Protein AF-A0AAE2CRW2-F1 (afdb_monomer_lite)

Secondary structure (DSSP, 8-state):
--SHHHHHHHHHS-GGGHHHHHHHHHHHHHHHHHHHHHHHHHHHHHH-HHHHHHHHHHHHHHHHHHHHHHS---TT--HHHHHHHHHHHHH-------S-------PPPPP---------------PPP---------------HHHHHHHHHHHHHHHHHHHHHHHHHHHHHHHHHHHHHHHHHHHHHHHHHHHHHHHHHHHHHHHHHHHHHHHHHHHHHHHHHHHHHHHHHHHHHHHHHTHHHHH-HHHHHHHHHHHHHHHHHHH--SEEEEE-BGGGHHHHHHHHHHHHHHHHHHH-SPPPEEEE-SSPBPPP--TT-TTS----SEEEEEETTSSSEEEEEHHHHHHHHHHHHHHHHHHHHH-

Structure (mmCIF, N/CA/C/O backbone):
data_AF-A0AAE2CRW2-F1
#
_entry.id   AF-A0AAE2CRW2-F1
#
loop_
_atom_site.group_PDB
_atom_site.id
_atom_site.type_symbol
_atom_site.label_atom_id
_atom_site.label_alt_id
_atom_site.label_comp_id
_atom_site.label_asym_id
_atom_site.label_entity_id
_atom_site.label_seq_id
_atom_site.pdbx_PDB_ins_code
_atom_site.Cartn_x
_atom_site.Cartn_y
_atom_site.Cartn_z
_atom_site.occupancy
_atom_site.B_iso_or_equiv
_atom_site.auth_seq_id
_atom_site.auth_comp_id
_atom_site.auth_asym_id
_atom_site.auth_atom_id
_atom_site.pdbx_PDB_model_num
ATOM 1 N N . MET A 1 1 ? -7.728 -12.547 -22.768 1.00 47.78 1 MET A N 1
ATOM 2 C CA . MET A 1 1 ? -7.286 -13.294 -23.964 1.00 47.78 1 MET A CA 1
ATOM 3 C C . MET A 1 1 ? -6.021 -14.046 -23.590 1.00 47.78 1 MET A C 1
ATOM 5 O O . MET A 1 1 ? -5.055 -13.396 -23.217 1.00 47.78 1 MET A O 1
ATOM 9 N N . GLY A 1 2 ? -6.042 -15.381 -23.590 1.00 51.69 2 GLY A N 1
ATOM 10 C CA . GLY A 1 2 ? -4.823 -16.176 -23.392 1.00 51.69 2 GLY A CA 1
ATOM 11 C C . GLY A 1 2 ? -3.806 -15.964 -24.529 1.00 51.69 2 GLY A C 1
ATOM 12 O O . GLY A 1 2 ? -4.106 -15.252 -25.486 1.00 51.69 2 GLY A O 1
ATOM 13 N N . PRO A 1 3 ? -2.621 -16.594 -24.469 1.00 61.44 3 PRO A N 1
ATOM 14 C CA . PRO A 1 3 ? -1.560 -16.430 -25.473 1.00 61.44 3 PRO A CA 1
ATOM 15 C C . PRO A 1 3 ? -1.932 -16.961 -26.870 1.00 61.44 3 PRO A C 1
ATOM 17 O O . PRO A 1 3 ? -1.252 -16.655 -27.843 1.00 61.44 3 PRO A O 1
ATOM 20 N N . VAL A 1 4 ? -3.036 -17.703 -26.983 1.00 65.25 4 VAL A N 1
ATOM 21 C CA . VAL A 1 4 ? -3.430 -18.474 -28.171 1.00 65.25 4 VAL A CA 1
ATOM 22 C C . VAL A 1 4 ? -3.478 -17.653 -29.473 1.00 65.25 4 VAL A C 1
ATOM 24 O O . VAL A 1 4 ? -2.860 -18.094 -30.439 1.00 65.25 4 VAL A O 1
ATOM 27 N N . PRO A 1 5 ? -4.108 -16.459 -29.554 1.00 66.94 5 PRO A N 1
ATOM 28 C CA . PRO A 1 5 ? -4.141 -15.697 -30.808 1.00 66.94 5 PRO A CA 1
ATOM 29 C C . PRO A 1 5 ? -2.749 -15.232 -31.259 1.00 66.94 5 PRO A C 1
ATOM 31 O O . PRO A 1 5 ? -2.459 -15.183 -32.452 1.00 66.94 5 PRO A O 1
ATOM 34 N N . TRP A 1 6 ? -1.867 -14.933 -30.302 1.00 72.44 6 TRP A N 1
ATOM 35 C CA . TRP A 1 6 ? -0.495 -14.500 -30.570 1.00 72.44 6 TRP A CA 1
ATOM 36 C C . TRP A 1 6 ? 0.399 -15.665 -31.006 1.00 72.44 6 TRP A C 1
ATOM 38 O O . TRP A 1 6 ? 1.265 -15.488 -31.865 1.00 72.44 6 TRP A O 1
ATOM 48 N N . THR A 1 7 ? 0.155 -16.860 -30.464 1.00 72.06 7 THR A N 1
ATOM 49 C CA . THR A 1 7 ? 0.821 -18.099 -30.881 1.00 72.06 7 THR A CA 1
ATOM 50 C C . THR A 1 7 ? 0.442 -18.467 -32.314 1.00 72.06 7 THR A C 1
ATOM 52 O O . THR A 1 7 ? 1.326 -18.638 -33.146 1.00 72.06 7 THR A O 1
ATOM 55 N N . VAL A 1 8 ? -0.853 -18.464 -32.643 1.00 72.00 8 VAL A N 1
ATOM 56 C CA . VAL A 1 8 ? -1.343 -18.785 -33.996 1.00 72.00 8 VAL A CA 1
ATOM 57 C C . VAL A 1 8 ? -0.821 -17.788 -35.035 1.00 72.00 8 VAL A C 1
ATOM 59 O O . VAL A 1 8 ? -0.364 -18.187 -36.103 1.00 72.00 8 VAL A O 1
ATOM 62 N N . ASN A 1 9 ? -0.794 -16.492 -34.709 1.00 72.25 9 ASN A N 1
ATOM 63 C CA . ASN A 1 9 ? -0.210 -15.483 -35.596 1.00 72.25 9 ASN A CA 1
ATOM 64 C C . ASN A 1 9 ? 1.293 -15.724 -35.846 1.00 72.25 9 ASN A C 1
ATOM 66 O O . ASN A 1 9 ? 1.808 -15.444 -36.921 1.00 72.25 9 ASN A O 1
ATOM 70 N N . SER A 1 10 ? 2.008 -16.283 -34.870 1.00 71.44 10 SER A N 1
ATOM 71 C CA . SER A 1 10 ? 3.434 -16.600 -35.020 1.00 71.44 10 SER A CA 1
ATOM 72 C C . SER A 1 10 ? 3.683 -17.872 -35.845 1.00 71.44 10 SER A C 1
ATOM 74 O O . SER A 1 10 ? 4.745 -17.982 -36.461 1.00 71.44 10 SER A O 1
ATOM 76 N N . GLU A 1 11 ? 2.712 -18.793 -35.881 1.00 74.06 11 GLU A N 1
ATOM 77 C CA . GLU A 1 11 ? 2.746 -20.048 -36.651 1.00 74.06 11 GLU A CA 1
ATOM 78 C C . GLU A 1 11 ? 2.344 -19.874 -38.123 1.00 74.06 11 GLU A C 1
ATOM 80 O O . GLU A 1 11 ? 2.896 -20.547 -38.989 1.00 74.06 11 GLU A O 1
ATOM 85 N N . ILE A 1 12 ? 1.397 -18.977 -38.421 1.00 72.38 12 ILE A N 1
ATOM 86 C CA . ILE A 1 12 ? 0.888 -18.764 -39.788 1.00 72.38 12 ILE A CA 1
ATOM 87 C C . ILE A 1 12 ? 1.855 -17.918 -40.627 1.00 72.38 12 ILE A C 1
ATOM 89 O O . ILE A 1 12 ? 1.954 -18.111 -41.839 1.00 72.38 12 ILE A O 1
ATOM 93 N N . CYS A 1 13 ? 2.566 -16.969 -40.010 1.00 70.50 13 CYS A N 1
ATOM 94 C CA . CYS A 1 13 ? 3.370 -16.014 -40.766 1.00 70.50 13 CYS A CA 1
ATOM 95 C C . CYS A 1 13 ? 4.796 -16.550 -41.034 1.00 70.50 13 CYS A C 1
ATOM 97 O O . CYS A 1 13 ? 5.493 -16.945 -40.088 1.00 70.50 13 CYS A O 1
ATOM 99 N N . PRO A 1 14 ? 5.274 -16.508 -42.295 1.00 67.94 14 PRO A N 1
ATOM 100 C CA . PRO A 1 14 ? 6.630 -16.920 -42.648 1.00 67.94 14 PRO A CA 1
ATOM 101 C C . PRO A 1 14 ? 7.673 -16.047 -41.942 1.00 67.94 14 PRO A C 1
ATOM 103 O O . PRO A 1 14 ? 7.447 -14.861 -41.679 1.00 67.94 14 PRO A O 1
ATOM 106 N N . GLU A 1 15 ? 8.834 -16.632 -41.644 1.00 66.06 15 GLU A N 1
ATOM 107 C CA . GLU A 1 15 ? 9.857 -16.033 -40.776 1.00 66.06 15 GLU A CA 1
ATOM 108 C C . GLU A 1 15 ? 10.309 -14.636 -41.233 1.00 66.06 15 GLU A C 1
ATOM 110 O O . GLU A 1 15 ? 10.449 -13.736 -40.407 1.00 66.06 15 GLU A O 1
ATOM 115 N N . ALA A 1 16 ? 10.409 -14.414 -42.546 1.00 70.75 16 ALA A N 1
ATOM 116 C CA . ALA A 1 16 ? 10.808 -13.132 -43.130 1.00 70.75 16 ALA A CA 1
ATOM 117 C C . ALA A 1 16 ? 9.816 -11.974 -42.877 1.00 70.75 16 ALA A C 1
ATOM 119 O O . ALA A 1 16 ? 10.219 -10.812 -42.885 1.00 70.75 16 ALA A O 1
ATOM 120 N N . TYR A 1 17 ? 8.531 -12.261 -42.633 1.00 70.94 17 TYR A N 1
ATOM 121 C CA . TYR A 1 17 ? 7.472 -11.245 -42.505 1.00 70.94 17 TYR A CA 1
ATOM 122 C C . TYR A 1 17 ? 6.737 -11.282 -41.159 1.00 70.94 17 TYR A C 1
ATOM 124 O O . TYR A 1 17 ? 5.781 -10.529 -40.952 1.00 70.94 17 TYR A O 1
ATOM 132 N N . ARG A 1 18 ? 7.194 -12.113 -40.213 1.00 75.94 18 ARG A N 1
ATOM 133 C CA . ARG A 1 18 ? 6.545 -12.319 -38.908 1.00 75.94 18 ARG A CA 1
ATOM 134 C C . ARG A 1 18 ? 6.352 -11.016 -38.122 1.00 75.94 18 ARG A C 1
ATOM 136 O O . ARG A 1 18 ? 5.308 -10.827 -37.505 1.00 75.94 18 ARG A O 1
ATOM 143 N N . GLY A 1 19 ? 7.302 -10.080 -38.206 1.00 75.12 19 GLY A N 1
ATOM 144 C CA . GLY A 1 19 ? 7.195 -8.763 -37.564 1.00 75.12 19 GLY A CA 1
ATOM 145 C C . GLY A 1 19 ? 6.081 -7.875 -38.139 1.00 75.12 19 GLY A C 1
ATOM 146 O O . GLY A 1 19 ? 5.334 -7.258 -37.382 1.00 75.12 19 GLY A O 1
ATOM 147 N N . LEU A 1 20 ? 5.922 -7.850 -39.468 1.00 78.50 20 LEU A N 1
ATOM 148 C CA . LEU A 1 20 ? 4.885 -7.061 -40.147 1.00 78.50 20 LEU A CA 1
ATOM 149 C C . LEU A 1 20 ? 3.489 -7.657 -39.911 1.00 78.50 20 LEU A C 1
ATOM 151 O O . LEU A 1 20 ? 2.555 -6.940 -39.560 1.00 78.50 20 LEU A O 1
ATOM 155 N N . CYS A 1 21 ? 3.380 -8.981 -40.023 1.00 75.44 21 CYS A N 1
ATOM 156 C CA . CYS A 1 21 ? 2.171 -9.755 -39.740 1.00 75.44 21 CYS A CA 1
ATOM 157 C C . CYS A 1 21 ? 1.711 -9.574 -38.277 1.00 75.44 21 CYS A C 1
ATOM 159 O O . CYS A 1 21 ? 0.537 -9.332 -37.992 1.00 75.44 21 CYS A O 1
ATOM 161 N N . GLY A 1 22 ? 2.672 -9.594 -37.344 1.00 79.56 22 GLY A N 1
ATOM 162 C CA . GLY A 1 22 ? 2.484 -9.265 -35.931 1.00 79.56 22 GLY A CA 1
ATOM 163 C C . GLY A 1 22 ? 1.893 -7.874 -35.716 1.00 79.56 22 GLY A C 1
ATOM 164 O O . GLY A 1 22 ? 0.880 -7.732 -35.031 1.00 79.56 22 GLY A O 1
ATOM 165 N N . GLY A 1 23 ? 2.497 -6.861 -36.342 1.00 82.88 23 GLY A N 1
ATOM 166 C CA . GLY A 1 23 ? 2.037 -5.475 -36.262 1.00 82.88 23 GLY A CA 1
ATOM 167 C C . GLY A 1 23 ? 0.626 -5.274 -36.821 1.00 82.88 23 GLY A C 1
ATOM 168 O O . GLY A 1 23 ? -0.202 -4.656 -36.158 1.00 82.88 23 GLY A O 1
ATOM 169 N N . MET A 1 24 ? 0.327 -5.843 -37.993 1.00 80.56 24 MET A N 1
ATOM 170 C CA . MET A 1 24 ? -0.994 -5.742 -38.632 1.00 80.56 24 MET A CA 1
ATOM 171 C C . MET A 1 24 ? -2.098 -6.447 -37.834 1.00 80.56 24 MET A C 1
ATOM 173 O O . MET A 1 24 ? -3.210 -5.936 -37.714 1.00 80.56 24 MET A O 1
ATOM 177 N N . SER A 1 25 ? -1.797 -7.609 -37.250 1.00 79.19 25 SER A N 1
ATOM 178 C CA . SER A 1 25 ? -2.742 -8.314 -36.378 1.00 79.19 25 SER A CA 1
ATOM 179 C C . SER A 1 25 ? -3.032 -7.508 -35.105 1.00 79.19 25 SER A C 1
ATOM 181 O O . SER A 1 25 ? -4.186 -7.373 -34.694 1.00 79.19 25 SER A O 1
ATOM 183 N N . ALA A 1 26 ? -2.000 -6.892 -34.515 1.00 80.62 26 ALA A N 1
ATOM 184 C CA . ALA A 1 26 ? -2.156 -6.050 -33.335 1.00 80.62 26 ALA A CA 1
ATOM 185 C C . ALA A 1 26 ? -2.997 -4.798 -33.620 1.00 80.62 26 ALA A C 1
ATOM 187 O O . ALA A 1 26 ? -3.893 -4.483 -32.838 1.00 80.62 26 ALA A O 1
ATOM 188 N N . THR A 1 27 ? -2.760 -4.099 -34.734 1.00 84.38 27 THR A N 1
ATOM 189 C CA . THR A 1 27 ? -3.556 -2.918 -35.098 1.00 84.38 27 THR A CA 1
ATOM 190 C C . THR A 1 27 ? -5.014 -3.284 -35.351 1.00 84.38 27 THR A C 1
ATOM 192 O O . THR A 1 27 ? -5.896 -2.620 -34.811 1.00 84.38 27 THR A 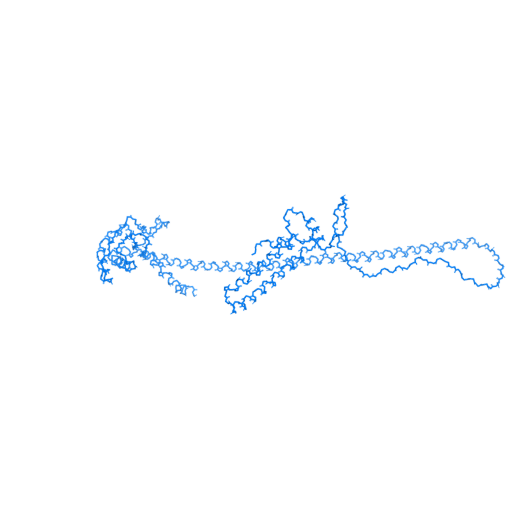O 1
ATOM 195 N N . MET A 1 28 ? -5.287 -4.377 -36.073 1.00 83.75 28 MET A N 1
ATOM 196 C CA . MET A 1 28 ? -6.659 -4.840 -36.314 1.00 83.75 28 MET A CA 1
ATOM 197 C C . MET A 1 28 ? -7.376 -5.247 -35.018 1.00 83.75 28 MET A C 1
ATOM 199 O O . MET A 1 28 ? -8.568 -4.977 -34.860 1.00 83.75 28 MET A O 1
ATOM 203 N N . ASN A 1 29 ? -6.654 -5.838 -34.062 1.00 84.44 29 ASN A N 1
ATOM 204 C CA . ASN A 1 29 ? -7.182 -6.157 -32.736 1.00 84.44 29 ASN A CA 1
ATOM 205 C C . ASN A 1 29 ? -7.583 -4.883 -31.971 1.00 84.44 29 ASN A C 1
ATOM 207 O O . ASN A 1 29 ? -8.715 -4.770 -31.504 1.00 84.44 29 ASN A O 1
ATOM 211 N N . TRP A 1 30 ? -6.700 -3.884 -31.907 1.00 83.19 30 TRP A N 1
ATOM 212 C CA . TRP A 1 30 ? -7.005 -2.611 -31.244 1.00 83.19 30 TRP A CA 1
ATOM 213 C C . TRP A 1 30 ? -8.155 -1.851 -31.914 1.00 83.19 30 TRP A C 1
ATOM 215 O O . TRP A 1 30 ? -9.007 -1.309 -31.211 1.00 83.19 30 TRP A O 1
ATOM 225 N N . ILE A 1 31 ? -8.230 -1.865 -33.248 1.00 87.00 31 ILE A N 1
ATOM 226 C CA . ILE A 1 31 ? -9.343 -1.276 -34.007 1.00 87.00 31 ILE A CA 1
ATOM 227 C C . ILE A 1 31 ? -10.654 -2.003 -33.695 1.00 87.00 31 ILE A C 1
ATOM 229 O O . ILE A 1 31 ? -11.655 -1.360 -33.394 1.00 87.00 31 ILE A O 1
ATOM 233 N N . SER A 1 32 ? -10.653 -3.337 -33.703 1.00 81.31 32 SER A N 1
ATOM 234 C CA . SER A 1 32 ? -11.848 -4.129 -33.388 1.00 81.31 32 SER A CA 1
ATOM 235 C C . SER A 1 32 ? -12.325 -3.873 -31.958 1.00 81.31 32 SER A C 1
ATOM 237 O O . SER A 1 32 ? -13.519 -3.713 -31.722 1.00 81.31 32 SER A O 1
ATOM 239 N N . ASN A 1 33 ? -11.395 -3.758 -31.008 1.00 82.81 33 ASN A N 1
ATOM 240 C CA . ASN A 1 33 ? -11.713 -3.433 -29.621 1.00 82.81 33 ASN A CA 1
ATOM 241 C C . ASN A 1 33 ? -12.312 -2.020 -29.486 1.00 82.81 33 ASN A C 1
ATOM 243 O O . ASN A 1 33 ? -13.281 -1.827 -28.757 1.00 82.81 33 ASN A O 1
ATOM 247 N N . LEU A 1 34 ? -11.792 -1.044 -30.239 1.00 84.12 34 LEU A N 1
ATOM 248 C CA . LEU A 1 34 ? -12.345 0.312 -30.286 1.00 84.12 34 LEU A CA 1
ATOM 249 C C . LEU A 1 34 ? -13.773 0.325 -30.851 1.00 84.12 34 LEU A C 1
ATOM 251 O O . LEU A 1 34 ? -14.650 0.969 -30.278 1.00 84.12 34 LEU A O 1
ATOM 255 N N . ILE A 1 35 ? -14.016 -0.416 -31.936 1.00 83.06 35 ILE A N 1
ATOM 256 C CA . ILE A 1 35 ? -15.343 -0.542 -32.554 1.00 83.06 35 ILE A CA 1
ATOM 257 C C . ILE A 1 35 ? -16.330 -1.163 -31.567 1.00 83.06 35 ILE A C 1
ATOM 259 O O . ILE A 1 35 ? -17.428 -0.637 -31.395 1.00 83.06 35 ILE A O 1
ATOM 263 N N . VAL A 1 36 ? -15.950 -2.244 -30.882 1.00 81.94 36 VAL A N 1
ATOM 264 C CA . VAL A 1 36 ? -16.812 -2.887 -29.880 1.00 81.94 36 VAL A CA 1
ATOM 265 C C . VAL A 1 36 ? -17.095 -1.941 -28.714 1.00 81.94 36 VAL A C 1
ATOM 267 O O . VAL A 1 36 ? -18.248 -1.825 -28.307 1.00 81.94 36 VAL A O 1
ATOM 270 N N . ALA A 1 37 ? -16.090 -1.217 -28.214 1.00 81.94 37 ALA A N 1
ATOM 271 C CA . ALA A 1 37 ? -16.266 -0.266 -27.119 1.00 81.94 37 ALA A CA 1
ATOM 272 C C . ALA A 1 37 ? -17.223 0.885 -27.479 1.00 81.94 37 ALA A C 1
ATOM 274 O O . ALA A 1 37 ? -18.062 1.255 -26.659 1.00 81.94 37 ALA A O 1
ATOM 275 N N . GLN A 1 38 ? -17.139 1.421 -28.702 1.00 79.50 38 GLN A N 1
ATOM 276 C CA . GLN A 1 38 ? -18.060 2.464 -29.168 1.00 79.50 38 GLN A CA 1
ATOM 277 C C . GLN A 1 38 ? -19.465 1.919 -29.445 1.00 79.50 38 GLN A C 1
ATOM 279 O O . GLN A 1 38 ? -20.454 2.539 -29.065 1.00 79.50 38 GLN A O 1
ATOM 284 N N . SER A 1 39 ? -19.562 0.738 -30.058 1.00 79.44 39 SER A N 1
ATOM 285 C CA . SER A 1 39 ? -20.849 0.133 -30.420 1.00 79.44 39 SER A CA 1
ATOM 286 C C . SER A 1 39 ? -21.622 -0.362 -29.195 1.00 79.44 39 SER A C 1
ATOM 288 O O . SER A 1 39 ? -22.848 -0.332 -29.189 1.00 79.44 39 SER A O 1
ATOM 290 N N . PHE A 1 40 ? -20.925 -0.804 -28.142 1.00 76.06 40 PHE A N 1
ATOM 291 C CA . PHE A 1 40 ? -21.547 -1.354 -26.938 1.00 76.06 40 PHE A CA 1
ATOM 292 C C . PHE A 1 40 ? -22.457 -0.344 -26.234 1.00 76.06 40 PHE A C 1
ATOM 294 O O . PHE A 1 40 ? -23.583 -0.693 -25.892 1.00 76.06 40 PHE A O 1
ATOM 301 N N . LEU A 1 41 ? -22.005 0.904 -26.060 1.00 72.75 41 LEU A N 1
ATOM 302 C CA . LEU A 1 41 ? -22.800 1.945 -25.400 1.00 72.75 41 LEU A CA 1
ATOM 303 C C . LEU A 1 41 ? -24.057 2.287 -26.214 1.00 72.75 41 LEU A C 1
ATOM 305 O O . LEU A 1 41 ? -25.149 2.321 -25.656 1.00 72.75 41 LEU A O 1
ATOM 309 N N . SER A 1 42 ? -23.931 2.426 -27.539 1.00 73.44 42 SER A N 1
ATOM 310 C CA . SER A 1 42 ? -25.071 2.717 -28.419 1.00 73.44 42 SER A CA 1
ATOM 311 C C . SER A 1 42 ? -26.095 1.578 -28.491 1.00 73.44 42 SER A C 1
ATOM 313 O O . SER A 1 42 ? -27.290 1.835 -28.588 1.00 73.44 42 SER A O 1
ATOM 315 N N . VAL A 1 43 ? -25.660 0.314 -28.437 1.00 67.31 43 VAL A N 1
ATOM 316 C CA . VAL A 1 43 ? -26.576 -0.843 -28.481 1.00 67.31 43 VAL A CA 1
ATOM 317 C C . VAL A 1 43 ? -27.223 -1.099 -27.114 1.00 67.31 43 VAL A C 1
ATOM 319 O O . VAL A 1 43 ? -28.409 -1.433 -27.053 1.00 67.31 43 VAL A O 1
ATOM 322 N N . ALA A 1 44 ? -26.488 -0.884 -26.018 1.00 67.94 44 ALA A N 1
ATOM 323 C CA . ALA A 1 44 ? -27.001 -1.055 -24.659 1.00 67.94 44 ALA A CA 1
ATOM 324 C C . ALA A 1 44 ? -28.132 -0.067 -24.321 1.00 67.94 44 ALA A C 1
ATOM 326 O O . ALA A 1 44 ? -29.073 -0.445 -23.622 1.00 67.94 44 ALA A O 1
ATOM 327 N N . GLU A 1 45 ? -28.075 1.162 -24.846 1.00 70.00 45 GLU A N 1
ATOM 328 C CA . GLU A 1 45 ? -29.118 2.179 -24.646 1.00 70.00 45 GLU A CA 1
ATOM 329 C C . GLU A 1 45 ? -30.430 1.861 -25.381 1.00 70.00 45 GLU A C 1
ATOM 331 O O . GLU A 1 45 ? -31.503 2.209 -24.893 1.00 70.00 45 GLU A O 1
ATOM 336 N N . VAL A 1 46 ? -30.373 1.166 -26.523 1.00 73.88 46 VAL A N 1
ATOM 337 C CA . VAL A 1 46 ? -31.557 0.907 -27.364 1.00 73.88 46 VAL A CA 1
ATOM 338 C C . VAL A 1 46 ? -32.266 -0.401 -26.999 1.00 73.88 46 VAL A C 1
ATOM 340 O O . VAL A 1 46 ? -33.490 -0.476 -27.083 1.00 73.88 46 VAL A O 1
ATOM 343 N N . VAL A 1 47 ? -31.528 -1.446 -26.603 1.00 69.56 47 VAL A N 1
ATOM 344 C CA . VAL A 1 47 ? -32.067 -2.825 -26.538 1.00 69.56 47 VAL A CA 1
ATOM 345 C C . VAL A 1 47 ? -31.984 -3.448 -25.134 1.00 69.56 47 VAL A C 1
ATOM 347 O O . VAL A 1 47 ? -32.399 -4.588 -24.945 1.00 69.56 47 VAL A O 1
ATOM 350 N N . SER A 1 48 ? -31.519 -2.706 -24.118 1.00 69.62 48 SER A N 1
ATOM 351 C CA . SER A 1 48 ? -31.223 -3.217 -22.767 1.00 69.62 48 SER A CA 1
ATOM 352 C C . SER A 1 48 ? -30.008 -4.161 -22.720 1.00 69.62 48 SER A C 1
ATOM 354 O O . SER A 1 48 ? -29.550 -4.727 -23.719 1.00 69.62 48 SER A O 1
ATOM 356 N N . THR A 1 49 ? -29.433 -4.328 -21.528 1.00 69.19 49 THR A N 1
ATOM 357 C CA . THR A 1 49 ? -28.143 -5.002 -21.324 1.00 69.19 49 THR A CA 1
ATOM 358 C C . THR A 1 49 ? -28.188 -6.490 -21.698 1.00 69.19 49 THR A C 1
ATOM 360 O O . THR A 1 49 ? -27.217 -7.023 -22.229 1.00 69.19 49 THR A O 1
ATOM 363 N N . GLY A 1 50 ? -29.320 -7.167 -21.471 1.00 76.06 50 GLY A N 1
ATOM 364 C CA . GLY A 1 50 ? -29.477 -8.610 -21.716 1.00 76.06 50 GLY A CA 1
ATOM 365 C C . GLY A 1 50 ? -29.365 -9.011 -23.197 1.00 76.06 50 GLY A C 1
ATOM 366 O O . GLY A 1 50 ? -28.482 -9.799 -23.541 1.00 76.06 50 GLY A O 1
ATOM 367 N N . PRO A 1 51 ? -30.202 -8.465 -24.099 1.00 80.00 51 PRO A N 1
ATOM 368 C CA . PRO A 1 51 ? -30.140 -8.772 -25.532 1.00 80.00 51 PRO A CA 1
ATOM 369 C C . PRO A 1 51 ? -28.823 -8.358 -26.199 1.00 80.00 51 PRO A C 1
ATOM 371 O O . PRO A 1 51 ? -28.351 -9.037 -27.109 1.00 80.00 51 PRO A O 1
ATOM 374 N N . THR A 1 52 ? -28.187 -7.292 -25.709 1.00 77.56 52 THR A N 1
ATOM 375 C CA . THR A 1 52 ? -26.876 -6.833 -26.195 1.00 77.56 52 THR A CA 1
ATOM 376 C C . THR A 1 52 ? -25.808 -7.925 -26.050 1.00 77.56 52 THR A C 1
ATOM 378 O O . THR A 1 52 ? -25.023 -8.158 -26.971 1.00 77.56 52 THR A O 1
ATOM 381 N N . PHE A 1 53 ? -25.819 -8.675 -24.942 1.00 79.81 53 PHE A N 1
ATOM 382 C CA . PHE A 1 53 ? -24.912 -9.811 -24.756 1.00 79.81 53 PHE A CA 1
ATOM 383 C C . PHE A 1 53 ? -25.222 -10.996 -25.679 1.00 79.81 53 PHE A C 1
ATOM 385 O O . PHE A 1 53 ? -24.290 -11.673 -26.109 1.00 79.81 53 PHE A O 1
ATOM 392 N N . LEU A 1 54 ? -26.490 -11.235 -26.032 1.00 82.88 54 LEU A N 1
ATOM 393 C CA . LEU A 1 54 ? -26.859 -12.297 -26.978 1.00 82.88 54 LEU A CA 1
ATOM 394 C C . LEU A 1 54 ? -26.402 -11.982 -28.406 1.00 82.88 54 LEU A C 1
ATOM 396 O O . LEU A 1 54 ? -25.934 -12.877 -29.107 1.00 82.88 54 LEU A O 1
ATOM 400 N N . ILE A 1 55 ? -26.472 -10.715 -28.820 1.00 82.38 55 ILE A N 1
ATOM 401 C CA . ILE A 1 55 ? -25.961 -10.268 -30.124 1.00 82.38 55 ILE A CA 1
ATOM 402 C C . ILE A 1 55 ? -24.439 -10.450 -30.183 1.00 82.38 55 ILE A C 1
ATOM 404 O O . ILE A 1 55 ? -23.920 -11.024 -31.139 1.00 82.38 55 ILE A O 1
ATOM 408 N N . LEU A 1 56 ? -23.719 -10.037 -29.135 1.00 79.50 56 LEU A N 1
ATOM 409 C CA . LEU A 1 56 ? -22.271 -10.248 -29.051 1.00 79.50 56 LEU A CA 1
ATOM 410 C C . LEU A 1 56 ? -21.906 -11.740 -29.028 1.00 79.50 56 LEU A C 1
ATOM 412 O O . LEU A 1 56 ? -20.955 -12.146 -29.694 1.00 79.50 56 LEU A O 1
ATOM 416 N N . ALA A 1 57 ? -22.683 -12.572 -28.331 1.00 83.00 57 ALA A N 1
ATOM 417 C CA . ALA A 1 57 ? -22.494 -14.020 -28.332 1.00 83.00 57 ALA A CA 1
ATOM 418 C C . ALA A 1 57 ? -22.695 -14.628 -29.731 1.00 83.00 57 ALA A C 1
ATOM 420 O O . ALA A 1 57 ? -21.885 -15.450 -30.157 1.00 83.00 57 ALA A O 1
ATOM 421 N N . ALA A 1 58 ? -23.712 -14.191 -30.481 1.00 86.88 58 ALA A N 1
ATOM 422 C CA . ALA A 1 58 ? -23.947 -14.648 -31.851 1.00 86.88 58 ALA A CA 1
ATOM 423 C C . ALA A 1 58 ? -22.780 -14.290 -32.790 1.00 86.88 58 ALA A C 1
ATOM 425 O O . ALA A 1 58 ? -22.342 -15.127 -33.581 1.00 86.88 58 ALA A O 1
ATOM 426 N N . VAL A 1 59 ? -22.219 -13.084 -32.655 1.00 85.25 59 VAL A N 1
ATOM 427 C CA . VAL A 1 59 ? -21.035 -12.654 -33.419 1.00 85.25 59 VAL A CA 1
ATOM 428 C C . VAL A 1 59 ? -19.811 -13.513 -33.083 1.00 85.25 59 VAL A C 1
ATOM 430 O O . VAL A 1 59 ? -19.080 -13.918 -33.986 1.00 85.25 59 VAL A O 1
ATOM 433 N N . VAL A 1 60 ? -19.602 -13.855 -31.808 1.00 85.44 60 VAL A N 1
ATOM 434 C CA . VAL A 1 60 ? -18.502 -14.741 -31.386 1.00 85.44 60 VAL A CA 1
ATOM 435 C C . VAL A 1 60 ? -18.664 -16.153 -31.954 1.00 85.44 60 VAL A C 1
ATOM 437 O O . VAL A 1 60 ? -17.687 -16.733 -32.422 1.00 85.44 60 VAL A O 1
ATOM 440 N N . VAL A 1 61 ? -19.882 -16.700 -31.968 1.00 87.44 61 VAL A N 1
ATOM 441 C CA . VAL A 1 61 ? -20.159 -18.023 -32.554 1.00 87.44 61 VAL A CA 1
ATOM 442 C C . VAL A 1 61 ? -19.904 -18.024 -34.063 1.00 87.44 61 VAL A C 1
ATOM 444 O O . VAL A 1 61 ? -19.269 -18.947 -34.573 1.00 87.44 61 VAL A O 1
ATOM 447 N N . ALA A 1 62 ? -20.320 -16.975 -34.776 1.00 86.31 62 ALA A N 1
ATOM 448 C CA . ALA A 1 62 ? -20.035 -16.828 -36.203 1.00 86.31 62 ALA A CA 1
ATOM 449 C C . ALA A 1 62 ? -18.524 -16.717 -36.480 1.00 86.31 62 ALA A C 1
ATOM 451 O O . ALA A 1 62 ? -18.010 -17.375 -37.385 1.00 86.31 62 ALA A O 1
ATOM 452 N N . ALA A 1 63 ? -17.793 -15.947 -35.666 1.00 80.25 63 ALA A N 1
ATOM 453 C CA . ALA A 1 63 ? -16.338 -15.835 -35.763 1.00 80.25 63 ALA A CA 1
ATOM 454 C C . ALA A 1 63 ? -15.633 -17.172 -35.474 1.00 80.25 63 ALA A C 1
ATOM 456 O O . ALA A 1 63 ? -14.670 -17.525 -36.153 1.00 80.25 63 ALA A O 1
ATOM 457 N N . PHE A 1 64 ? -16.126 -17.948 -34.507 1.00 81.88 64 PHE A N 1
ATOM 458 C CA . PHE A 1 64 ? -15.606 -19.280 -34.212 1.00 81.88 64 PHE A CA 1
ATOM 459 C C . PHE A 1 64 ? -15.841 -20.258 -35.371 1.00 81.88 64 PHE A C 1
ATOM 461 O O . PHE A 1 64 ? -14.914 -20.959 -35.771 1.00 81.88 64 PHE A O 1
ATOM 468 N N . ALA A 1 65 ? -17.042 -20.268 -35.959 1.00 84.19 65 ALA A N 1
ATOM 469 C CA . ALA A 1 65 ? -17.344 -21.086 -37.134 1.00 84.19 65 ALA A CA 1
ATOM 470 C C . ALA A 1 65 ? -16.454 -20.711 -38.331 1.00 84.19 65 ALA A C 1
ATOM 472 O O . ALA A 1 65 ? -15.918 -21.588 -39.006 1.00 84.19 65 ALA A O 1
ATOM 473 N N . PHE A 1 66 ? -16.232 -19.413 -38.551 1.00 82.25 66 PHE A N 1
ATOM 474 C CA . PHE A 1 66 ? -15.313 -18.920 -39.574 1.00 82.25 66 PHE A CA 1
ATOM 475 C C . PHE A 1 66 ? -13.879 -19.420 -39.344 1.00 82.25 66 PHE A C 1
ATOM 477 O O . PHE A 1 66 ? -13.258 -19.957 -40.261 1.00 82.25 66 PHE A O 1
ATOM 484 N N . LEU A 1 67 ? -13.363 -19.309 -38.114 1.00 78.12 67 LEU A N 1
ATOM 485 C CA . LEU A 1 67 ? -12.029 -19.809 -37.770 1.00 78.12 67 LEU A CA 1
ATOM 486 C C . LEU A 1 67 ? -11.918 -21.325 -37.965 1.00 78.12 67 LEU A C 1
ATOM 488 O O . LEU A 1 67 ? -10.934 -21.779 -38.538 1.00 78.12 67 LEU A O 1
ATOM 492 N N . ALA A 1 68 ? -12.926 -22.095 -37.554 1.00 74.69 68 ALA A N 1
ATOM 493 C CA . ALA A 1 68 ? -12.926 -23.550 -37.688 1.00 74.69 68 ALA A CA 1
ATOM 494 C C . ALA A 1 68 ? -12.954 -24.032 -39.152 1.00 74.69 68 ALA A C 1
ATOM 496 O O . ALA A 1 68 ? -12.416 -25.094 -39.452 1.00 74.69 68 ALA A O 1
ATOM 497 N N . ILE A 1 69 ? -13.570 -23.270 -40.064 1.00 77.62 69 ILE A N 1
ATOM 498 C CA . ILE A 1 69 ? -13.668 -23.634 -41.487 1.00 77.62 69 ILE A CA 1
ATOM 499 C C . ILE A 1 69 ? -12.425 -23.188 -42.268 1.00 77.62 69 ILE A C 1
ATOM 501 O O . ILE A 1 69 ? -11.915 -23.942 -43.098 1.00 77.62 69 ILE A O 1
ATOM 505 N N . LEU A 1 70 ? -11.939 -21.961 -42.041 1.00 71.88 70 LEU A N 1
ATOM 506 C CA . LEU A 1 70 ? -10.857 -21.394 -42.853 1.00 71.88 70 LEU A CA 1
ATOM 507 C C . LEU A 1 70 ? -9.454 -21.706 -42.330 1.00 71.88 70 LEU A C 1
ATOM 509 O O . LEU A 1 70 ? -8.526 -21.797 -43.140 1.00 71.88 70 LEU A O 1
ATOM 513 N N . VAL A 1 71 ? -9.278 -21.884 -41.017 1.00 71.31 71 VAL A N 1
ATOM 514 C CA . VAL A 1 71 ? -7.967 -22.177 -40.424 1.00 71.31 71 VAL A CA 1
ATOM 515 C C . VAL A 1 71 ? -7.807 -23.697 -40.300 1.00 71.31 71 VAL A C 1
ATOM 517 O O . VAL A 1 71 ? -8.481 -24.313 -39.477 1.00 71.31 71 VAL A O 1
ATOM 520 N N . PRO A 1 72 ? -6.939 -24.335 -41.109 1.00 63.91 72 PRO A N 1
ATOM 521 C CA . PRO A 1 72 ? -6.674 -25.762 -40.975 1.00 63.91 72 PRO A CA 1
ATOM 522 C C . PRO A 1 72 ? -5.915 -26.028 -39.670 1.00 63.91 72 PRO A C 1
ATOM 524 O O . PRO A 1 72 ? -5.114 -25.201 -39.235 1.00 63.91 72 PRO A O 1
ATOM 527 N N . GLU A 1 73 ? -6.142 -27.183 -39.045 1.00 68.56 73 GLU A N 1
ATOM 528 C CA . GLU A 1 73 ? -5.461 -27.536 -37.798 1.00 68.56 73 GLU A CA 1
ATOM 529 C C . GLU A 1 73 ? -3.946 -27.694 -38.035 1.00 68.56 73 GLU A C 1
ATOM 531 O O . GLU A 1 73 ? -3.503 -28.572 -38.773 1.00 68.56 73 GLU A O 1
ATOM 536 N N . THR A 1 74 ? -3.145 -26.816 -37.421 1.00 62.56 74 THR A N 1
ATOM 537 C CA . THR A 1 74 ? -1.676 -26.764 -37.568 1.00 62.56 74 THR A CA 1
ATOM 538 C C . THR A 1 74 ? -0.929 -27.655 -36.570 1.00 62.56 74 THR A C 1
ATOM 540 O O . THR A 1 74 ? 0.301 -27.709 -36.583 1.00 62.56 74 THR A O 1
ATOM 543 N N . LYS A 1 75 ? -1.639 -28.381 -35.695 1.00 53.66 75 LYS A N 1
ATOM 544 C CA . LYS A 1 75 ? -1.019 -29.161 -34.614 1.00 53.66 75 LYS A CA 1
ATOM 545 C C . LYS A 1 75 ? -0.204 -30.339 -35.157 1.00 53.66 75 LYS A C 1
ATOM 547 O O . LYS A 1 75 ? -0.733 -31.211 -35.838 1.00 53.66 75 LYS A O 1
ATOM 552 N N . GLY A 1 76 ? 1.077 -30.390 -34.786 1.00 57.72 76 GLY A N 1
ATOM 553 C CA . GLY A 1 76 ? 1.979 -31.505 -35.106 1.00 57.72 76 GLY A CA 1
ATOM 554 C C . GLY A 1 76 ? 2.648 -31.437 -36.485 1.00 57.72 76 GLY A C 1
ATOM 555 O O . GLY A 1 76 ? 3.290 -32.404 -36.889 1.00 57.72 76 GLY A O 1
ATOM 556 N N . LEU A 1 77 ? 2.525 -30.318 -37.208 1.00 62.25 77 LEU A N 1
ATOM 557 C CA . LEU A 1 77 ? 3.186 -30.085 -38.497 1.00 62.25 77 LEU A CA 1
ATOM 558 C C . LEU A 1 77 ? 4.464 -29.247 -38.314 1.00 62.25 77 LEU A C 1
ATOM 560 O O . LEU A 1 77 ? 4.494 -28.313 -37.517 1.00 62.25 77 LEU A O 1
ATOM 564 N N . THR A 1 78 ? 5.529 -29.565 -39.056 1.00 66.31 78 THR A N 1
ATOM 565 C CA . THR A 1 78 ? 6.752 -28.745 -39.099 1.00 66.31 78 THR A CA 1
ATOM 566 C C . THR A 1 78 ? 6.504 -27.441 -39.864 1.00 66.31 78 THR A C 1
ATOM 568 O O . THR A 1 78 ? 5.688 -27.408 -40.789 1.00 66.31 78 THR A O 1
ATOM 571 N N . PHE A 1 79 ? 7.220 -26.367 -39.507 1.00 61.59 79 PHE A N 1
ATOM 572 C CA . PHE A 1 79 ? 7.038 -25.026 -40.091 1.00 61.59 79 PHE A CA 1
ATOM 573 C C . PHE A 1 79 ? 7.091 -25.012 -41.632 1.00 61.59 79 PHE A C 1
ATOM 575 O O . PHE A 1 79 ? 6.277 -24.343 -42.264 1.00 61.59 79 PHE A O 1
ATOM 582 N N . GLU A 1 80 ? 7.960 -25.821 -42.246 1.00 62.81 80 GLU A N 1
ATOM 583 C CA . GLU A 1 80 ? 8.070 -25.951 -43.710 1.00 62.81 80 GLU A CA 1
ATOM 584 C C . GLU A 1 80 ? 6.800 -26.529 -44.357 1.00 62.81 80 GLU A C 1
ATOM 586 O O . GLU A 1 80 ? 6.371 -26.095 -45.427 1.00 62.81 80 GLU A O 1
ATOM 591 N N . LYS A 1 81 ? 6.157 -27.497 -43.692 1.00 63.91 81 LYS A N 1
ATOM 592 C CA . LYS A 1 81 ? 4.944 -28.154 -44.194 1.00 63.91 81 LYS A CA 1
ATOM 593 C C . LYS A 1 81 ? 3.720 -27.249 -44.060 1.00 63.91 81 LYS A C 1
ATOM 595 O O . LYS A 1 81 ? 2.847 -27.277 -44.924 1.00 63.91 81 LYS A O 1
ATOM 600 N N . VAL A 1 82 ? 3.681 -26.413 -43.019 1.00 67.12 82 VAL A N 1
ATOM 601 C CA . VAL A 1 82 ? 2.669 -25.356 -42.858 1.00 67.12 82 VAL A CA 1
ATOM 602 C C . VAL A 1 82 ? 2.818 -24.310 -43.965 1.00 67.12 82 VAL A C 1
ATOM 604 O O . VAL A 1 82 ? 1.831 -23.974 -44.618 1.00 67.12 82 VAL A O 1
ATOM 607 N N . GLU A 1 83 ? 4.044 -23.861 -44.254 1.00 65.44 83 GLU A N 1
ATOM 608 C CA . GLU A 1 83 ? 4.309 -22.918 -45.348 1.00 65.44 83 GLU A CA 1
ATOM 609 C C . GLU A 1 83 ? 3.895 -23.489 -46.717 1.00 65.44 83 GLU A C 1
ATOM 611 O O . GLU A 1 83 ? 3.298 -22.776 -47.526 1.00 65.44 83 GLU A O 1
ATOM 616 N N . TYR A 1 84 ? 4.133 -24.784 -46.957 1.00 66.69 84 TYR A N 1
ATOM 617 C CA . TYR A 1 84 ? 3.693 -25.474 -48.173 1.00 66.69 84 TYR A CA 1
ATOM 618 C C . TYR A 1 84 ? 2.162 -25.501 -48.318 1.00 66.69 84 TYR A C 1
ATOM 620 O O . TYR A 1 84 ? 1.653 -25.168 -49.385 1.00 66.69 84 TYR A O 1
ATOM 628 N N . ILE A 1 85 ? 1.415 -25.818 -47.250 1.00 71.44 85 ILE A N 1
ATOM 629 C CA . ILE A 1 85 ? -0.064 -25.837 -47.261 1.00 71.44 85 ILE A CA 1
ATOM 630 C C . ILE A 1 85 ? -0.634 -24.448 -47.585 1.00 71.44 85 ILE A C 1
ATOM 632 O O . ILE A 1 85 ? -1.588 -24.324 -48.357 1.00 71.44 85 ILE A O 1
ATOM 636 N N . TRP A 1 86 ? -0.049 -23.390 -47.016 1.00 69.12 86 TRP A N 1
ATOM 637 C CA . TRP A 1 86 ? -0.477 -22.019 -47.294 1.00 69.12 86 TRP A CA 1
ATOM 638 C C . TRP A 1 86 ? -0.103 -21.569 -48.710 1.00 69.12 86 TRP A C 1
ATOM 640 O O . TRP A 1 86 ? -0.922 -20.929 -49.369 1.00 69.12 86 TRP A O 1
ATOM 650 N N . LYS A 1 87 ? 1.074 -21.958 -49.220 1.00 66.50 87 LYS A N 1
ATOM 651 C CA . LYS A 1 87 ? 1.475 -21.718 -50.618 1.00 66.50 87 LYS A CA 1
ATOM 652 C C . LYS A 1 87 ? 0.567 -22.446 -51.613 1.00 66.50 87 LYS A C 1
ATOM 654 O O . LYS A 1 87 ? 0.143 -21.835 -52.590 1.00 66.50 87 LYS A O 1
ATOM 659 N N . GLU A 1 88 ? 0.208 -23.700 -51.340 1.00 70.44 88 GLU A N 1
ATOM 660 C CA . GLU A 1 88 ? -0.692 -24.498 -52.183 1.00 70.44 88 GLU A CA 1
ATOM 661 C C . GLU A 1 88 ? -2.106 -23.893 -52.242 1.00 70.44 88 GLU A C 1
ATOM 663 O O . GLU A 1 88 ? -2.710 -23.840 -53.315 1.00 70.44 88 GLU A O 1
ATOM 668 N N . ARG A 1 89 ? -2.619 -23.367 -51.119 1.00 68.06 89 ARG A N 1
ATOM 669 C CA . ARG A 1 89 ? -3.916 -22.663 -51.069 1.00 68.06 89 ARG A CA 1
ATOM 670 C C . ARG A 1 89 ? -3.889 -21.274 -51.714 1.00 68.06 89 ARG A C 1
ATOM 672 O O . ARG A 1 89 ? -4.903 -20.868 -52.272 1.00 68.06 89 ARG A O 1
ATOM 679 N N . ALA A 1 90 ? -2.772 -20.550 -51.629 1.00 63.88 90 ALA A N 1
ATOM 680 C CA . ALA A 1 90 ? -2.656 -19.187 -52.152 1.00 63.88 90 ALA A CA 1
ATOM 681 C C . ALA A 1 90 ? -2.361 -19.128 -53.663 1.00 63.88 90 ALA A C 1
ATOM 683 O O . ALA A 1 90 ? -2.849 -18.218 -54.329 1.00 63.88 90 ALA A O 1
ATOM 684 N N . TRP A 1 91 ? -1.599 -20.084 -54.210 1.00 60.72 91 TRP A N 1
ATOM 685 C CA . TRP A 1 91 ? -1.180 -20.077 -55.623 1.00 60.72 91 TRP A CA 1
ATOM 686 C C . TRP A 1 91 ? -1.719 -21.241 -56.474 1.00 60.72 91 TRP A C 1
ATOM 688 O O . TRP A 1 91 ? -1.557 -21.211 -57.693 1.00 60.72 91 TRP A O 1
ATOM 698 N N . GLY A 1 92 ? -2.413 -22.223 -55.885 1.00 47.66 92 GLY A N 1
ATOM 699 C CA . GLY A 1 92 ? -2.931 -23.391 -56.606 1.00 47.66 92 GLY A CA 1
ATOM 700 C C . GLY A 1 92 ? -1.826 -24.368 -57.030 1.00 47.66 92 GLY A C 1
ATOM 701 O O . GLY A 1 92 ? -0.649 -24.019 -57.098 1.00 47.66 92 GLY A O 1
ATOM 702 N N . ARG A 1 93 ? -2.189 -25.632 -57.296 1.00 46.53 93 ARG A N 1
ATOM 703 C CA . ARG A 1 93 ? -1.245 -26.720 -57.625 1.00 46.53 93 ARG A CA 1
ATOM 704 C C . ARG A 1 93 ? -0.534 -26.487 -58.971 1.00 46.53 93 ARG A C 1
ATOM 706 O O . ARG A 1 93 ? -0.940 -27.007 -60.006 1.00 46.53 93 ARG A O 1
ATOM 713 N N . GLY A 1 94 ? 0.547 -25.715 -58.949 1.00 44.34 94 GLY A N 1
ATOM 714 C CA . GLY A 1 94 ? 1.503 -25.558 -60.040 1.00 44.34 94 GLY A CA 1
ATOM 715 C C . GLY A 1 94 ? 2.805 -26.280 -59.707 1.00 44.34 94 GLY A C 1
ATOM 716 O O . GLY A 1 94 ? 3.517 -25.836 -58.819 1.00 44.34 94 GLY A O 1
ATOM 717 N N . ARG A 1 95 ? 3.033 -27.408 -60.400 1.00 47.62 95 ARG A N 1
ATOM 718 C CA . ARG A 1 95 ? 4.270 -28.205 -60.561 1.00 47.62 95 ARG A CA 1
ATOM 719 C C . ARG A 1 95 ? 5.474 -27.792 -59.702 1.00 47.62 95 ARG A C 1
ATOM 721 O O . ARG A 1 95 ? 6.043 -26.742 -59.940 1.00 47.62 95 ARG A O 1
ATOM 728 N N . ASP A 1 96 ? 5.886 -28.691 -58.807 1.00 38.75 96 ASP A N 1
ATOM 729 C CA . ASP A 1 96 ? 7.224 -29.300 -58.839 1.00 38.75 96 ASP A CA 1
ATOM 730 C C . ASP A 1 96 ? 7.290 -30.466 -57.838 1.00 38.75 96 ASP A C 1
ATOM 732 O O . ASP A 1 96 ? 7.217 -30.296 -56.622 1.00 38.75 96 ASP A O 1
ATOM 736 N N . THR A 1 97 ? 7.396 -31.685 -58.369 1.00 37.88 97 THR A N 1
ATOM 737 C CA . THR A 1 97 ? 7.763 -32.892 -57.620 1.00 37.88 97 THR A CA 1
ATOM 738 C C . THR A 1 97 ? 9.165 -33.310 -58.034 1.00 37.88 97 THR A C 1
ATOM 740 O O . THR A 1 97 ? 9.376 -33.689 -59.184 1.00 37.88 97 THR A O 1
ATOM 743 N N . GLY A 1 98 ? 10.089 -33.316 -57.078 1.00 31.09 98 GLY A N 1
ATOM 744 C CA . GLY A 1 98 ? 11.374 -34.003 -57.163 1.00 31.09 98 GLY A CA 1
ATOM 745 C C . GLY A 1 98 ? 11.987 -34.119 -55.761 1.00 31.09 98 GLY A C 1
ATOM 746 O O . GLY A 1 98 ? 12.120 -33.094 -55.094 1.00 31.09 98 GLY A O 1
ATOM 747 N N . PRO A 1 99 ? 12.311 -35.326 -55.260 1.00 40.97 99 PRO A N 1
ATOM 748 C CA . PRO A 1 99 ? 12.911 -35.492 -53.944 1.00 40.97 99 PRO A CA 1
ATOM 749 C C . PRO A 1 99 ? 14.429 -35.301 -54.043 1.00 40.97 99 PRO A C 1
ATOM 751 O O . PRO A 1 99 ? 15.101 -36.016 -54.782 1.00 40.97 99 PRO A O 1
ATOM 754 N N . GLY A 1 100 ? 14.967 -34.360 -53.268 1.00 43.66 100 GLY A N 1
ATOM 755 C CA . GLY A 1 100 ? 16.409 -34.150 -53.125 1.00 43.66 100 GLY A CA 1
ATOM 756 C C . GLY A 1 100 ? 16.858 -32.772 -53.599 1.00 43.66 100 GLY A C 1
ATOM 757 O O . GLY A 1 100 ? 17.176 -32.575 -54.765 1.00 43.66 100 GLY A O 1
ATOM 758 N N . GLY A 1 101 ? 16.916 -31.820 -52.671 1.00 29.98 101 GLY A N 1
ATOM 759 C CA . GLY A 1 101 ? 17.467 -30.492 -52.918 1.00 29.98 101 GLY A CA 1
ATOM 760 C C . GLY A 1 101 ? 17.400 -29.648 -51.654 1.00 29.98 101 GLY A C 1
ATOM 761 O O . GLY A 1 101 ? 16.322 -29.294 -51.195 1.00 29.98 101 GLY A O 1
ATOM 762 N N . THR A 1 102 ? 18.562 -29.382 -51.070 1.00 32.09 102 THR A N 1
ATOM 763 C CA . THR A 1 102 ? 18.792 -28.504 -49.919 1.00 32.09 102 THR A CA 1
ATOM 764 C C . THR A 1 102 ? 18.087 -27.154 -50.060 1.00 32.09 102 THR A C 1
ATOM 766 O O . THR A 1 102 ? 18.234 -26.475 -51.075 1.00 32.09 102 THR A O 1
ATOM 769 N N . LEU A 1 103 ? 17.366 -26.766 -49.008 1.00 32.66 103 LEU A N 1
ATOM 770 C CA . LEU A 1 103 ? 16.633 -25.512 -48.880 1.00 32.66 103 LEU A CA 1
ATOM 771 C C . LEU A 1 103 ? 17.613 -24.328 -48.780 1.00 32.66 103 LEU A C 1
ATOM 773 O O . LEU A 1 103 ? 18.190 -24.075 -47.724 1.00 32.66 103 LEU A O 1
ATOM 777 N N . SER A 1 104 ? 17.811 -23.595 -49.875 1.00 30.12 104 SER A N 1
ATOM 778 C CA . SER A 1 104 ? 18.351 -22.236 -49.832 1.00 30.12 104 SER A CA 1
ATOM 779 C C . SER A 1 104 ? 17.198 -21.247 -49.650 1.00 30.12 104 SER A C 1
ATOM 781 O O . SER A 1 104 ? 16.221 -21.228 -50.399 1.00 30.12 104 SER A O 1
ATOM 783 N N . THR A 1 105 ? 17.297 -20.437 -48.602 1.00 32.25 105 THR A N 1
ATOM 784 C CA . THR A 1 105 ? 16.387 -19.335 -48.286 1.00 32.25 105 THR A CA 1
ATOM 785 C C . THR A 1 105 ? 16.347 -18.293 -49.413 1.00 32.25 105 THR A C 1
ATOM 787 O O . THR A 1 105 ? 17.372 -18.022 -50.046 1.00 32.25 105 THR A O 1
ATOM 790 N N . PRO A 1 106 ? 15.192 -17.645 -49.667 1.00 34.50 106 PRO A N 1
ATOM 791 C CA . PRO A 1 106 ? 15.112 -16.572 -50.643 1.00 34.50 106 PRO A CA 1
ATOM 792 C C . PRO A 1 106 ? 15.769 -15.315 -50.062 1.00 34.50 106 PRO A C 1
ATOM 794 O O . PRO A 1 106 ? 15.240 -14.670 -49.158 1.00 34.50 106 PRO A O 1
ATOM 797 N N . SER A 1 107 ? 16.937 -14.965 -50.599 1.00 29.98 107 SER A N 1
ATOM 798 C CA . SER A 1 107 ? 17.530 -13.642 -50.423 1.00 29.98 107 SER A CA 1
ATOM 799 C C . SER A 1 107 ? 16.615 -12.593 -51.060 1.00 29.98 107 SER A C 1
ATOM 801 O O . SER A 1 107 ? 16.212 -12.712 -52.220 1.00 29.98 107 SER A O 1
ATOM 803 N N . ALA A 1 108 ? 16.265 -11.576 -50.279 1.00 34.44 108 ALA A N 1
ATOM 804 C CA . ALA A 1 108 ? 15.502 -10.425 -50.723 1.00 34.44 108 ALA A CA 1
ATOM 805 C C . ALA A 1 108 ? 16.231 -9.715 -51.879 1.00 34.44 108 ALA A C 1
ATOM 807 O O . ALA A 1 108 ? 17.315 -9.163 -51.699 1.00 34.44 108 ALA A O 1
ATOM 808 N N . LYS A 1 109 ? 15.619 -9.691 -53.070 1.00 33.00 109 LYS A N 1
ATOM 809 C CA . LYS A 1 109 ? 16.015 -8.768 -54.143 1.00 33.00 109 LYS A CA 1
ATOM 810 C C . LYS A 1 109 ? 15.591 -7.340 -53.775 1.00 33.00 109 LYS A C 1
ATOM 812 O O . LYS A 1 109 ? 14.415 -7.139 -53.460 1.00 33.00 109 LYS A O 1
ATOM 817 N N . PRO A 1 110 ? 16.461 -6.328 -53.921 1.00 32.38 110 PRO A N 1
ATOM 818 C CA . PRO A 1 110 ? 16.007 -4.975 -54.195 1.00 32.38 110 PRO A CA 1
ATOM 819 C C . PRO A 1 110 ? 15.424 -4.924 -55.615 1.00 32.38 110 PRO A C 1
ATOM 821 O O . PRO A 1 110 ? 16.018 -5.429 -56.567 1.00 32.38 110 PRO A O 1
ATOM 824 N N . ARG A 1 111 ? 14.249 -4.303 -55.747 1.00 34.06 111 ARG A N 1
ATOM 825 C CA . ARG A 1 111 ? 13.710 -3.837 -57.028 1.00 34.06 111 ARG A CA 1
ATOM 826 C C . ARG A 1 111 ? 14.589 -2.706 -57.559 1.00 34.06 111 ARG A C 1
ATOM 828 O O . ARG A 1 111 ? 14.609 -1.633 -56.963 1.00 34.06 111 ARG A O 1
ATOM 835 N N . THR A 1 112 ? 15.193 -2.922 -58.719 1.00 34.88 112 THR A N 1
ATOM 836 C CA . THR A 1 112 ? 15.469 -1.874 -59.709 1.00 34.88 112 THR A CA 1
ATOM 837 C C . THR A 1 112 ? 15.131 -2.455 -61.079 1.00 34.88 112 THR A C 1
ATOM 839 O O . THR A 1 112 ? 15.947 -3.152 -61.676 1.00 34.88 112 THR A O 1
ATOM 842 N N . ASP A 1 113 ? 13.900 -2.219 -61.532 1.00 31.75 113 ASP A N 1
ATOM 843 C CA . ASP A 1 113 ? 13.457 -2.497 -62.900 1.00 31.75 113 ASP A CA 1
ATOM 844 C C . ASP A 1 113 ? 13.499 -1.185 -63.705 1.00 31.75 113 ASP A C 1
ATOM 846 O O . ASP A 1 113 ? 12.928 -0.178 -63.284 1.00 31.75 113 ASP A O 1
ATOM 850 N N . GLY A 1 114 ? 14.175 -1.219 -64.857 1.00 34.59 114 GLY A N 1
ATOM 851 C CA . GLY A 1 114 ? 14.234 -0.184 -65.900 1.00 34.59 114 GLY A CA 1
ATOM 852 C C . GLY A 1 114 ? 15.408 -0.467 -66.857 1.00 34.59 114 GLY A C 1
ATOM 853 O O . GLY A 1 114 ? 16.506 -0.685 -66.364 1.00 34.59 114 GLY A O 1
ATOM 854 N N . PRO A 1 115 ? 15.203 -0.573 -68.184 1.00 40.72 115 PRO A N 1
ATOM 855 C CA . PRO A 1 115 ? 15.602 -1.746 -68.971 1.00 40.72 115 PRO A CA 1
ATOM 856 C C . PRO A 1 115 ? 17.042 -1.733 -69.523 1.00 40.72 115 PRO A C 1
ATOM 858 O O . PRO A 1 115 ? 17.621 -0.666 -69.726 1.00 40.72 115 PRO A O 1
ATOM 861 N N . PRO A 1 116 ? 17.582 -2.915 -69.891 1.00 36.09 116 PRO A N 1
ATOM 862 C CA . PRO A 1 116 ? 18.753 -3.037 -70.744 1.00 36.09 116 PRO A CA 1
ATOM 863 C C . PRO A 1 116 ? 18.318 -2.940 -72.212 1.00 36.09 116 PRO A C 1
ATOM 865 O O . PRO A 1 116 ? 17.548 -3.769 -72.697 1.00 36.09 116 PRO A O 1
ATOM 868 N N . ILE A 1 117 ? 18.827 -1.950 -72.942 1.00 33.72 117 ILE A N 1
ATOM 869 C CA . ILE A 1 117 ? 18.795 -1.983 -74.406 1.00 33.72 117 ILE A CA 1
ATOM 870 C C . ILE A 1 117 ? 20.161 -2.467 -74.869 1.00 33.72 117 ILE A C 1
ATOM 872 O O . ILE A 1 117 ? 21.156 -1.749 -74.880 1.00 33.72 117 ILE A O 1
ATOM 876 N N . THR A 1 118 ? 20.162 -3.741 -75.234 1.00 32.59 118 THR A N 1
ATOM 877 C CA . THR A 1 118 ? 21.003 -4.330 -76.266 1.00 32.59 118 THR A CA 1
ATOM 878 C C . THR A 1 118 ? 21.223 -3.364 -77.434 1.00 32.59 118 THR A C 1
ATOM 880 O O . THR A 1 118 ? 20.275 -3.039 -78.147 1.00 32.59 118 THR A O 1
ATOM 883 N N . LEU A 1 119 ? 22.470 -2.987 -77.706 1.00 29.91 119 LEU A N 1
ATOM 884 C CA . LEU A 1 119 ? 22.876 -2.517 -79.029 1.00 29.91 119 LEU A CA 1
ATOM 885 C C . LEU A 1 119 ? 24.126 -3.292 -79.438 1.00 29.91 119 LEU A C 1
ATOM 887 O O . LEU A 1 119 ? 25.258 -2.953 -79.115 1.00 29.91 119 LEU A O 1
ATOM 891 N N . PHE A 1 120 ? 23.819 -4.442 -80.036 1.00 26.78 120 PHE A N 1
ATOM 892 C CA . PHE A 1 120 ? 24.542 -5.126 -81.097 1.00 26.78 120 PHE A CA 1
ATOM 893 C C . PHE A 1 120 ? 25.994 -4.690 -81.336 1.00 26.78 120 PHE A C 1
ATOM 895 O O . PHE A 1 120 ? 26.285 -3.697 -81.999 1.00 26.78 120 PHE A O 1
ATOM 902 N N . ALA A 1 121 ? 26.894 -5.588 -80.943 1.00 29.36 121 ALA A N 1
ATOM 903 C CA . ALA A 1 121 ? 28.020 -5.941 -81.784 1.00 29.36 121 ALA A CA 1
ATOM 904 C C . ALA A 1 121 ? 27.506 -6.361 -83.173 1.00 29.36 121 ALA A C 1
ATOM 906 O O . ALA A 1 121 ? 26.904 -7.421 -83.314 1.00 29.36 121 ALA A O 1
ATOM 907 N N . ALA A 1 122 ? 27.715 -5.509 -84.171 1.00 28.98 122 ALA A N 1
ATOM 908 C CA . ALA A 1 122 ? 27.897 -5.842 -85.583 1.00 28.98 122 ALA A CA 1
ATOM 909 C C . ALA A 1 122 ? 28.027 -4.522 -86.348 1.00 28.98 122 ALA A C 1
ATOM 911 O O . ALA A 1 122 ? 27.052 -3.791 -86.448 1.00 28.98 122 ALA A O 1
ATOM 912 N N . PHE A 1 123 ? 29.213 -4.212 -86.869 1.00 25.64 123 PHE A N 1
ATOM 913 C CA . PHE A 1 123 ? 29.392 -3.926 -88.296 1.00 25.64 123 PHE A CA 1
ATOM 914 C C . PHE A 1 123 ? 30.884 -3.755 -88.586 1.00 25.64 123 PHE A C 1
ATOM 916 O O . PHE A 1 123 ? 31.476 -2.681 -88.509 1.00 25.64 123 PHE A O 1
ATOM 923 N N . PHE A 1 124 ? 31.489 -4.897 -88.886 1.00 26.28 124 PHE A N 1
ATOM 924 C CA . PHE A 1 124 ? 32.664 -4.986 -89.727 1.00 26.28 124 PHE A CA 1
ATOM 925 C C . PHE A 1 124 ? 32.204 -4.740 -91.180 1.00 26.28 124 PHE A C 1
ATOM 927 O O . PHE A 1 124 ? 31.253 -5.382 -91.624 1.00 26.28 124 PHE A O 1
ATOM 934 N N . SER A 1 125 ? 32.931 -3.859 -91.884 1.00 29.80 125 SER A N 1
ATOM 935 C CA . SER A 1 125 ? 32.971 -3.645 -93.352 1.00 29.80 125 SER A CA 1
ATOM 936 C C . SER A 1 125 ? 31.819 -2.843 -94.003 1.00 29.80 125 SER A C 1
ATOM 938 O O . SER A 1 125 ? 30.724 -2.824 -93.449 1.00 29.80 125 SER A O 1
ATOM 940 N N . PRO A 1 126 ? 31.983 -2.242 -95.214 1.00 35.25 126 PRO A N 1
ATOM 941 C CA . PRO A 1 126 ? 33.171 -2.047 -96.069 1.00 35.25 126 PRO A CA 1
ATOM 942 C C . PRO A 1 126 ? 33.412 -0.577 -96.532 1.00 35.25 126 PRO A C 1
ATOM 944 O O . PRO A 1 126 ? 32.599 0.318 -96.317 1.00 35.25 126 PRO A O 1
ATOM 947 N N . LEU A 1 127 ? 34.550 -0.355 -97.209 1.00 30.42 127 LEU A N 1
ATOM 948 C CA . LEU A 1 127 ? 34.910 0.857 -97.969 1.00 30.42 127 LEU A CA 1
ATOM 949 C C . LEU A 1 127 ? 33.797 1.348 -98.925 1.00 30.42 127 LEU A C 1
ATOM 951 O O . LEU A 1 127 ? 33.148 0.514 -99.559 1.00 30.42 127 LEU A O 1
ATOM 955 N N . PRO A 1 128 ? 33.708 2.663 -99.208 1.00 33.03 128 PRO A N 1
ATOM 956 C CA . PRO A 1 128 ? 33.158 3.151 -100.464 1.00 33.03 128 PRO A CA 1
ATOM 957 C C . PRO A 1 128 ? 34.229 3.154 -101.566 1.00 33.03 128 PRO A C 1
ATOM 959 O O . PRO A 1 128 ? 35.297 3.754 -101.442 1.00 33.03 128 PRO A O 1
ATOM 962 N N . SER A 1 129 ? 33.913 2.482 -102.671 1.00 31.20 129 SER A N 1
ATOM 963 C CA . SER A 1 129 ? 34.577 2.632 -103.960 1.00 31.20 129 SER A CA 1
ATOM 964 C C . SER A 1 129 ? 34.095 3.910 -104.653 1.00 31.20 129 SER A C 1
ATOM 966 O O . SER A 1 129 ? 32.937 3.990 -105.061 1.00 31.20 129 SER A O 1
ATOM 968 N N . THR A 1 130 ? 34.990 4.862 -104.884 1.00 31.39 130 THR A N 1
ATOM 969 C CA . THR A 1 130 ? 34.864 5.833 -105.975 1.00 31.39 130 THR A CA 1
ATOM 970 C C . THR A 1 130 ? 36.113 5.717 -106.829 1.00 31.39 130 THR A C 1
ATOM 972 O O . THR A 1 130 ? 37.224 6.028 -106.408 1.00 31.39 130 THR A O 1
ATOM 975 N N . GLY A 1 131 ? 35.928 5.171 -108.030 1.00 32.06 131 GLY A N 1
ATOM 976 C CA . GLY A 1 131 ? 36.956 5.171 -109.050 1.00 32.06 131 GLY A CA 1
ATOM 977 C C . GLY A 1 131 ? 37.134 6.584 -109.581 1.00 32.06 131 GLY A C 1
ATOM 978 O O . GLY A 1 131 ? 36.251 7.100 -110.257 1.00 32.06 131 GLY A O 1
ATOM 979 N N . GLU A 1 132 ? 38.299 7.164 -109.334 1.00 33.25 132 GLU A N 1
ATOM 980 C CA . GLU A 1 132 ? 38.853 8.201 -110.191 1.00 33.25 132 GLU A CA 1
ATOM 981 C C . GLU A 1 132 ? 40.319 7.853 -110.454 1.00 33.25 132 GLU A C 1
ATOM 983 O O . GLU A 1 132 ? 41.120 7.635 -109.545 1.00 33.25 132 GLU A O 1
ATOM 988 N N . LYS A 1 133 ? 40.638 7.668 -111.736 1.00 36.28 133 LYS A N 1
ATOM 989 C CA . LYS A 1 133 ? 41.958 7.266 -112.217 1.00 36.28 133 LYS A CA 1
ATOM 990 C C . LYS A 1 133 ? 42.976 8.359 -111.894 1.00 36.28 133 LYS A C 1
ATOM 992 O O . LYS A 1 133 ? 42.855 9.464 -112.413 1.00 36.28 133 LYS A O 1
ATOM 997 N N . ARG A 1 134 ? 44.056 8.014 -111.194 1.00 30.52 134 ARG A N 1
ATOM 998 C CA . ARG A 1 134 ? 45.370 8.608 -111.467 1.00 30.52 134 ARG A CA 1
ATOM 999 C C . ARG A 1 134 ? 46.482 7.653 -111.063 1.00 30.52 134 ARG A C 1
ATOM 1001 O O . ARG A 1 134 ? 46.749 7.391 -109.899 1.00 30.52 134 ARG A O 1
ATOM 1008 N N . GLU A 1 135 ? 47.062 7.089 -112.103 1.00 40.12 135 GLU A N 1
ATOM 1009 C CA . GLU A 1 135 ? 48.287 6.320 -112.117 1.00 40.12 135 GLU A CA 1
ATOM 1010 C C . GLU A 1 135 ? 49.441 7.251 -111.718 1.00 40.12 135 GLU A C 1
ATOM 1012 O O . GLU A 1 135 ? 49.750 8.193 -112.442 1.00 40.12 135 GLU A O 1
ATOM 1017 N N . GLU A 1 136 ? 50.069 7.021 -110.563 1.00 34.41 136 GLU A N 1
ATOM 1018 C CA . GLU A 1 136 ? 51.381 7.604 -110.280 1.00 34.41 136 GLU A CA 1
ATOM 1019 C C . GLU A 1 136 ? 52.248 6.615 -109.492 1.00 34.41 136 GLU A C 1
ATOM 1021 O O . GLU A 1 136 ? 52.055 6.308 -108.317 1.00 34.41 136 GLU A O 1
ATOM 1026 N N . ARG A 1 137 ? 53.200 6.050 -110.225 1.00 41.75 137 ARG A N 1
ATOM 1027 C CA . ARG A 1 137 ? 54.260 5.156 -109.778 1.00 41.75 137 ARG A CA 1
ATOM 1028 C C . ARG A 1 137 ? 55.333 6.013 -109.102 1.00 41.75 137 ARG A C 1
ATOM 1030 O O . ARG A 1 137 ? 55.891 6.866 -109.785 1.00 41.75 137 ARG A O 1
ATOM 1037 N N . ARG A 1 138 ? 55.697 5.772 -107.833 1.00 35.16 138 ARG A N 1
ATOM 1038 C CA . ARG A 1 138 ? 56.971 6.279 -107.277 1.00 35.16 138 ARG A CA 1
ATOM 1039 C C . ARG A 1 138 ? 57.533 5.437 -106.119 1.00 35.16 138 ARG A C 1
ATOM 1041 O O . ARG A 1 138 ? 56.903 5.238 -105.091 1.00 35.16 138 ARG A O 1
ATOM 1048 N N . GLU A 1 139 ? 58.720 4.908 -106.412 1.00 37.06 139 GLU A N 1
ATOM 1049 C CA . GLU A 1 139 ? 59.842 4.407 -105.604 1.00 37.06 139 GLU A CA 1
ATOM 1050 C C . GLU A 1 139 ? 59.690 4.128 -104.095 1.00 37.06 139 GLU A C 1
ATOM 1052 O O . GLU A 1 139 ? 59.487 5.019 -103.274 1.00 37.06 139 GLU A O 1
ATOM 1057 N N . LYS A 1 140 ? 60.015 2.880 -103.713 1.00 40.03 140 LYS A N 1
ATOM 1058 C CA . LYS A 1 140 ? 60.509 2.520 -102.374 1.00 40.03 140 LYS A CA 1
ATOM 1059 C C . LYS A 1 140 ? 61.856 3.213 -102.121 1.00 40.03 140 LYS A C 1
ATOM 1061 O O . LYS A 1 140 ? 62.903 2.686 -102.495 1.00 40.03 140 LYS A O 1
ATOM 1066 N N . GLY A 1 141 ? 61.834 4.360 -101.450 1.00 45.47 141 GLY A N 1
ATOM 1067 C CA . GLY A 1 141 ? 63.018 4.927 -100.807 1.00 45.47 141 GLY A CA 1
ATOM 1068 C C . GLY A 1 141 ? 63.401 4.101 -99.575 1.00 45.47 141 GLY A C 1
ATOM 1069 O O . GLY A 1 141 ? 62.575 3.894 -98.687 1.00 45.47 141 GLY A O 1
ATOM 1070 N N . LYS A 1 142 ? 64.644 3.606 -99.509 1.00 52.28 142 LYS A N 1
ATOM 1071 C CA . LYS A 1 142 ? 65.225 3.076 -98.264 1.00 52.28 142 LYS A CA 1
ATOM 1072 C C . LYS A 1 142 ? 65.338 4.238 -97.274 1.00 52.28 142 LYS A C 1
ATOM 1074 O O . LYS A 1 142 ? 66.205 5.091 -97.431 1.00 52.28 142 LYS A O 1
ATOM 1079 N N . MET A 1 143 ? 64.441 4.284 -96.294 1.00 57.84 143 MET A N 1
ATOM 1080 C CA . MET A 1 143 ? 64.518 5.226 -95.178 1.00 57.84 143 MET A CA 1
ATOM 1081 C C . MET A 1 143 ? 65.811 4.953 -94.395 1.00 57.84 143 MET A C 1
ATOM 1083 O O . MET A 1 143 ? 66.161 3.794 -94.170 1.00 57.84 143 MET A O 1
ATOM 1087 N N . ASN A 1 144 ? 66.557 6.005 -94.060 1.00 69.81 144 ASN A N 1
ATOM 1088 C CA . ASN A 1 144 ? 67.885 5.892 -93.461 1.00 69.81 144 ASN A CA 1
ATOM 1089 C C . ASN A 1 144 ? 67.772 5.243 -92.064 1.00 69.81 144 ASN A C 1
ATOM 1091 O O . ASN A 1 144 ? 66.912 5.634 -91.277 1.00 69.81 144 ASN A O 1
ATOM 1095 N N . ASP A 1 145 ? 68.626 4.271 -91.732 1.00 70.50 145 ASP A N 1
ATOM 1096 C CA . ASP A 1 145 ? 68.531 3.472 -90.488 1.00 70.50 145 ASP A CA 1
ATOM 1097 C C . ASP A 1 145 ? 68.592 4.348 -89.212 1.00 70.50 145 ASP A C 1
ATOM 1099 O O . ASP A 1 145 ? 67.941 4.093 -88.196 1.00 70.50 145 ASP A O 1
ATOM 1103 N N . ALA A 1 146 ? 69.284 5.489 -89.309 1.00 74.25 146 ALA A N 1
ATOM 1104 C CA . ALA A 1 146 ? 69.328 6.517 -88.274 1.00 74.25 146 ALA A CA 1
ATOM 1105 C C . ALA A 1 146 ? 67.961 7.185 -88.013 1.00 74.25 146 ALA A C 1
ATOM 1107 O O . ALA A 1 146 ? 67.663 7.526 -86.870 1.00 74.25 146 ALA A O 1
ATOM 1108 N N . ASP A 1 147 ? 67.113 7.345 -89.029 1.00 74.00 147 ASP A N 1
ATOM 1109 C CA . ASP A 1 147 ? 65.782 7.948 -88.889 1.00 74.00 147 ASP A CA 1
ATOM 1110 C C . ASP A 1 147 ? 64.760 6.933 -88.362 1.00 74.00 147 ASP A C 1
ATOM 1112 O O . ASP A 1 147 ? 63.901 7.287 -87.552 1.00 74.00 147 ASP A O 1
ATOM 1116 N N . VAL A 1 148 ? 64.928 5.653 -88.716 1.00 76.06 148 VAL A N 1
ATOM 1117 C CA . VAL A 1 148 ? 64.164 4.539 -88.131 1.00 76.06 148 VAL A CA 1
ATOM 1118 C C . VAL A 1 148 ? 64.462 4.414 -86.632 1.00 76.06 148 VAL A C 1
ATOM 1120 O O . VAL A 1 148 ? 63.534 4.339 -85.827 1.00 76.06 148 VAL A O 1
ATOM 1123 N N . SER A 1 149 ? 65.734 4.484 -86.217 1.00 77.69 149 SER A N 1
ATOM 1124 C CA . SER A 1 149 ? 66.091 4.431 -84.789 1.00 77.69 149 SER A CA 1
ATOM 1125 C C . SER A 1 149 ? 65.538 5.620 -83.988 1.00 77.69 149 SER A C 1
ATOM 1127 O O . SER A 1 149 ? 65.057 5.436 -82.867 1.00 77.69 149 SER A O 1
ATOM 1129 N N . LYS A 1 150 ? 65.517 6.830 -84.569 1.00 82.75 150 LYS A N 1
ATOM 1130 C CA . LYS A 1 150 ? 64.908 8.022 -83.955 1.00 82.75 150 LYS A CA 1
ATOM 1131 C C . LYS A 1 150 ? 63.394 7.884 -83.805 1.00 82.75 150 LYS A C 1
ATOM 1133 O O . LYS A 1 150 ? 62.872 8.220 -82.743 1.00 82.75 150 LYS A O 1
ATOM 1138 N N . GLN A 1 151 ? 62.697 7.364 -84.817 1.00 79.94 151 GLN A N 1
ATOM 1139 C CA . GLN A 1 151 ? 61.258 7.092 -84.729 1.00 79.94 151 GLN A CA 1
ATOM 1140 C C . GLN A 1 151 ? 60.943 6.037 -83.665 1.00 79.94 151 GLN A C 1
ATOM 1142 O O . GLN A 1 151 ? 60.027 6.232 -82.869 1.00 79.94 151 GLN A O 1
ATOM 1147 N N . ILE A 1 152 ? 61.735 4.963 -83.578 1.00 84.31 152 ILE A N 1
A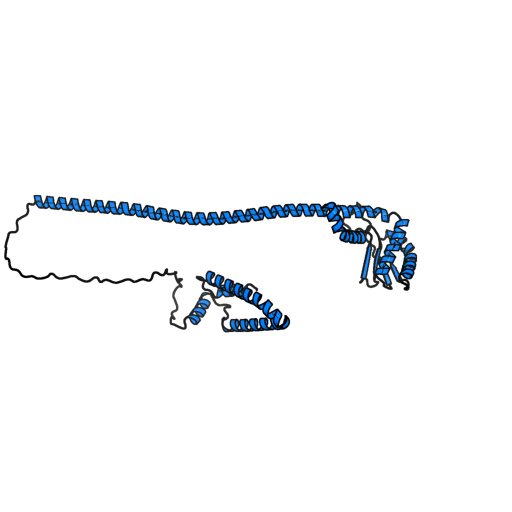TOM 1148 C CA . ILE A 1 152 ? 61.580 3.951 -82.524 1.00 84.31 152 ILE A CA 1
ATOM 1149 C C . ILE A 1 152 ? 61.807 4.578 -81.143 1.00 84.31 152 ILE A C 1
ATOM 1151 O O . ILE A 1 152 ? 61.019 4.337 -80.234 1.00 84.31 152 ILE A O 1
ATOM 1155 N N . GLN A 1 153 ? 62.827 5.425 -80.966 1.00 85.44 153 GLN A N 1
ATOM 1156 C CA . GLN A 1 153 ? 63.055 6.107 -79.687 1.00 85.44 153 GLN A CA 1
ATOM 1157 C C . GLN A 1 153 ? 61.927 7.074 -79.310 1.00 85.44 153 GLN A C 1
ATOM 1159 O O . GLN A 1 153 ? 61.556 7.143 -78.137 1.00 85.44 153 GLN A O 1
ATOM 1164 N N . GLN A 1 154 ? 61.356 7.793 -80.280 1.00 87.75 154 GLN A N 1
ATOM 1165 C CA . GLN A 1 154 ? 60.169 8.621 -80.057 1.00 87.75 154 GLN A CA 1
ATOM 1166 C C . GLN A 1 154 ? 58.966 7.768 -79.644 1.00 87.75 154 GLN A C 1
ATOM 1168 O O . GLN A 1 154 ? 58.295 8.104 -78.670 1.00 87.75 154 GLN A O 1
ATOM 1173 N N . MET A 1 155 ? 58.743 6.6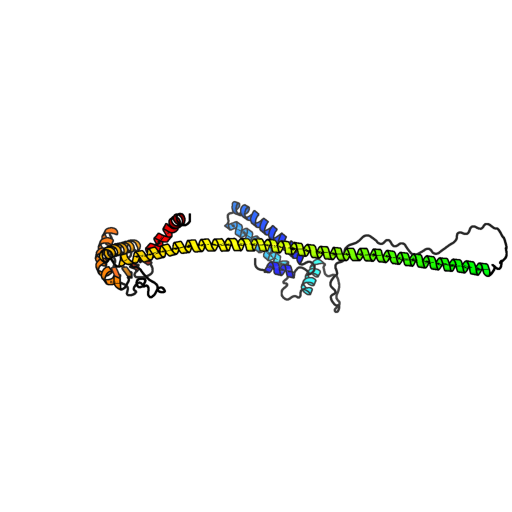33 -80.311 1.00 85.88 155 MET A N 1
ATOM 1174 C CA . MET A 1 155 ? 57.659 5.708 -79.983 1.00 85.88 155 MET A CA 1
ATOM 1175 C C . MET A 1 155 ? 57.844 5.086 -78.590 1.00 85.88 155 MET A C 1
ATOM 1177 O O . MET A 1 155 ? 56.904 5.042 -77.805 1.00 85.88 155 MET A O 1
ATOM 1181 N N . VAL A 1 156 ? 59.067 4.692 -78.218 1.00 90.19 156 VAL A N 1
ATOM 1182 C CA . VAL A 1 156 ? 59.385 4.187 -76.869 1.00 90.19 156 VAL A CA 1
ATOM 1183 C C . VAL A 1 156 ? 59.186 5.267 -75.804 1.00 90.19 156 VAL A C 1
ATOM 1185 O O . VAL A 1 156 ? 58.678 4.973 -74.721 1.00 90.19 156 VAL A O 1
ATOM 1188 N N . ARG A 1 157 ? 59.565 6.520 -76.086 1.00 92.12 157 ARG A N 1
ATOM 1189 C CA . ARG A 1 157 ? 59.339 7.643 -75.165 1.00 92.12 157 ARG A CA 1
ATOM 1190 C C . ARG A 1 157 ? 57.844 7.909 -74.980 1.00 92.12 157 ARG A C 1
ATOM 1192 O O . ARG A 1 157 ? 57.426 8.096 -73.843 1.00 92.12 157 ARG A O 1
ATOM 1199 N N . PHE A 1 158 ? 57.063 7.858 -76.057 1.00 95.31 158 PHE A N 1
ATOM 1200 C CA . PHE A 1 158 ? 55.608 7.987 -76.003 1.00 95.31 158 PHE A CA 1
ATOM 1201 C C . PHE A 1 158 ? 54.974 6.874 -75.161 1.00 95.31 158 PHE A C 1
ATOM 1203 O O . PHE A 1 158 ? 54.245 7.175 -74.226 1.00 95.31 158 PHE A O 1
ATOM 1210 N N . ILE A 1 159 ? 55.335 5.606 -75.395 1.00 95.25 159 ILE A N 1
ATOM 1211 C CA . ILE A 1 159 ? 54.817 4.469 -74.612 1.00 95.25 159 ILE A CA 1
ATOM 1212 C C . ILE A 1 159 ? 55.159 4.616 -73.124 1.00 95.25 159 ILE A C 1
ATOM 1214 O O . ILE A 1 159 ? 54.326 4.341 -72.265 1.00 95.25 159 ILE A O 1
ATOM 1218 N N . ARG A 1 160 ? 56.378 5.064 -72.792 1.00 94.44 160 ARG A N 1
ATOM 1219 C CA . ARG A 1 160 ? 56.766 5.312 -71.394 1.00 94.44 160 ARG A CA 1
ATOM 1220 C C . ARG A 1 160 ? 55.975 6.451 -70.764 1.00 94.44 160 ARG A C 1
ATOM 1222 O O . ARG A 1 160 ? 55.609 6.341 -69.600 1.00 94.44 160 ARG A O 1
ATOM 1229 N N . GLN A 1 161 ? 55.735 7.525 -71.509 1.00 93.75 161 GLN A N 1
ATOM 1230 C CA . GLN A 1 161 ? 54.945 8.649 -71.023 1.00 93.75 161 GLN A CA 1
ATOM 1231 C C . GLN A 1 161 ? 53.483 8.240 -70.813 1.00 93.75 161 GLN A C 1
ATOM 1233 O O . GLN A 1 161 ? 52.951 8.480 -69.737 1.00 93.75 161 GLN A O 1
ATOM 1238 N N . GLU A 1 162 ? 52.881 7.530 -71.769 1.00 94.50 162 GLU A N 1
ATOM 1239 C CA . GLU A 1 162 ? 51.513 7.016 -71.652 1.00 94.50 162 GLU A CA 1
ATOM 1240 C C . GLU A 1 162 ? 51.377 6.041 -70.471 1.00 94.50 162 GLU A C 1
ATOM 1242 O O . GLU A 1 162 ? 50.414 6.105 -69.711 1.00 94.50 162 GLU A O 1
ATOM 1247 N N . ALA A 1 163 ? 52.366 5.164 -70.266 1.00 96.19 163 ALA A N 1
ATOM 1248 C CA . ALA A 1 163 ? 52.392 4.265 -69.116 1.00 96.19 163 ALA A CA 1
ATOM 1249 C C . ALA A 1 163 ? 52.509 5.026 -67.785 1.00 96.19 163 ALA A C 1
ATOM 1251 O O . ALA A 1 163 ? 51.850 4.652 -66.817 1.00 96.19 163 ALA A O 1
ATOM 1252 N N . GLN A 1 164 ? 53.318 6.090 -67.727 1.00 95.25 164 GLN A N 1
ATOM 1253 C CA . GLN A 1 164 ? 53.473 6.903 -66.519 1.00 95.25 164 GLN A CA 1
ATOM 1254 C C . GLN A 1 164 ? 52.215 7.725 -66.218 1.00 95.25 164 GLN A C 1
ATOM 1256 O O . GLN A 1 164 ? 51.810 7.807 -65.063 1.00 95.25 164 GLN A O 1
ATOM 1261 N N . GLU A 1 165 ? 51.586 8.310 -67.237 1.00 95.81 165 GLU A N 1
ATOM 1262 C CA . GLU A 1 165 ? 50.330 9.051 -67.095 1.00 95.81 165 GLU A CA 1
ATOM 1263 C C . GLU A 1 165 ? 49.209 8.125 -66.611 1.00 95.81 165 GLU A C 1
ATOM 1265 O O . GLU A 1 165 ? 48.554 8.447 -65.622 1.00 95.81 165 GLU A O 1
ATOM 1270 N N . LYS A 1 166 ? 49.079 6.924 -67.192 1.00 96.38 166 LYS A N 1
ATOM 1271 C CA . LYS A 1 166 ? 48.128 5.902 -66.719 1.00 96.38 166 LYS A CA 1
ATOM 1272 C C . LYS A 1 166 ? 48.435 5.417 -65.303 1.00 96.38 166 LYS A C 1
ATOM 1274 O O . LYS A 1 166 ? 47.517 5.229 -64.513 1.00 96.38 166 LYS A O 1
ATOM 1279 N N . ALA A 1 167 ? 49.707 5.219 -64.953 1.00 96.25 167 ALA A N 1
ATOM 1280 C CA . ALA A 1 167 ? 50.085 4.834 -63.592 1.00 96.25 167 ALA A CA 1
ATOM 1281 C C . ALA A 1 167 ? 49.718 5.924 -62.572 1.00 96.25 167 ALA A C 1
ATOM 1283 O O . ALA A 1 167 ? 49.197 5.614 -61.501 1.00 96.25 167 ALA A O 1
ATOM 1284 N N . ASN A 1 168 ? 49.941 7.193 -62.925 1.00 95.25 168 ASN A N 1
ATOM 1285 C CA . ASN A 1 168 ? 49.572 8.327 -62.086 1.00 95.25 168 ASN A CA 1
ATOM 1286 C C . ASN A 1 168 ? 48.044 8.450 -61.957 1.00 95.25 168 ASN A C 1
ATOM 1288 O O . ASN A 1 168 ? 47.551 8.620 -60.846 1.00 95.25 168 ASN A O 1
ATOM 1292 N N . GLU A 1 169 ? 47.292 8.299 -63.050 1.00 96.38 169 GLU A N 1
ATOM 1293 C CA . GLU A 1 169 ? 45.822 8.301 -63.041 1.00 96.38 169 GLU A CA 1
ATOM 1294 C C . GLU A 1 169 ? 45.260 7.203 -62.128 1.00 96.38 169 GLU A C 1
ATOM 1296 O O . GLU A 1 169 ? 44.434 7.487 -61.262 1.00 96.38 169 GLU A O 1
ATOM 1301 N N . ILE A 1 170 ? 45.779 5.974 -62.236 1.00 95.94 170 ILE A N 1
ATOM 1302 C CA . ILE A 1 170 ? 45.399 4.865 -61.349 1.00 95.94 170 ILE A CA 1
ATOM 1303 C C . ILE A 1 170 ? 45.715 5.208 -59.890 1.00 95.94 170 ILE A C 1
ATOM 1305 O O . ILE A 1 170 ? 44.896 4.943 -59.014 1.00 95.94 170 ILE A O 1
ATOM 1309 N N . SER A 1 171 ? 46.881 5.802 -59.612 1.00 96.12 171 SER A N 1
ATOM 1310 C CA . SER A 1 171 ? 47.264 6.149 -58.238 1.00 96.12 171 SER A CA 1
ATOM 1311 C C . SER A 1 171 ? 46.359 7.220 -57.619 1.00 96.12 171 SER A C 1
ATOM 1313 O O . SER A 1 171 ? 45.960 7.074 -56.467 1.00 96.12 171 SER A O 1
ATOM 1315 N N . LEU A 1 172 ? 45.980 8.243 -58.393 1.00 96.56 172 LEU A N 1
ATOM 1316 C CA . LEU A 1 172 ? 45.073 9.301 -57.947 1.00 96.56 172 LEU A CA 1
ATOM 1317 C C . LEU A 1 172 ? 43.660 8.754 -57.733 1.00 96.56 172 LEU A C 1
ATOM 1319 O O . LEU A 1 172 ? 43.077 8.974 -56.675 1.00 96.56 172 LEU A O 1
ATOM 1323 N N . SER A 1 173 ? 43.150 7.969 -58.687 1.00 96.56 173 SER A N 1
ATOM 1324 C CA . SER A 1 173 ? 41.842 7.316 -58.568 1.00 96.56 173 SER A CA 1
ATOM 1325 C C . SER A 1 173 ? 41.783 6.394 -57.347 1.00 96.56 173 SER A C 1
ATOM 1327 O O . SER A 1 173 ? 40.799 6.405 -56.614 1.00 96.56 173 SER A O 1
ATOM 1329 N N . ALA A 1 174 ? 42.846 5.627 -57.082 1.00 96.94 174 ALA A N 1
ATOM 1330 C CA . ALA A 1 174 ? 42.913 4.746 -55.919 1.00 96.94 174 ALA A CA 1
ATOM 1331 C C . ALA A 1 174 ? 42.919 5.521 -54.590 1.00 96.94 174 ALA A C 1
ATOM 1333 O O . ALA A 1 174 ? 42.326 5.072 -53.609 1.00 96.94 174 ALA A O 1
ATOM 1334 N N . GLU A 1 175 ? 43.577 6.682 -54.533 1.00 96.25 175 GLU A N 1
ATOM 1335 C CA . GLU A 1 175 ? 43.589 7.528 -53.336 1.00 96.25 175 GLU A CA 1
ATOM 1336 C C . GLU A 1 175 ? 42.225 8.191 -53.085 1.00 96.25 175 GLU A C 1
ATOM 1338 O O . GLU A 1 175 ? 41.764 8.258 -51.940 1.00 96.25 175 GLU A O 1
ATOM 1343 N N . GLU A 1 176 ? 41.541 8.634 -54.141 1.00 96.19 176 GLU A N 1
ATOM 1344 C CA . GLU A 1 176 ? 40.175 9.156 -54.053 1.00 96.19 176 GLU A CA 1
ATOM 1345 C C . GLU A 1 176 ? 39.194 8.084 -53.561 1.00 96.19 176 GLU A C 1
ATOM 1347 O O . GLU A 1 176 ? 38.469 8.321 -52.590 1.00 96.19 176 GLU A O 1
ATOM 1352 N N . GLU A 1 177 ? 39.224 6.886 -54.154 1.00 95.81 177 GLU A N 1
ATOM 1353 C CA . GLU A 1 177 ? 38.395 5.750 -53.730 1.00 95.81 177 GLU A CA 1
ATOM 1354 C C . GLU A 1 177 ? 38.670 5.356 -52.273 1.00 95.81 177 GLU A C 1
ATOM 1356 O O . GLU A 1 177 ? 37.736 5.230 -51.479 1.00 95.81 177 GLU A O 1
ATOM 1361 N N . PHE A 1 178 ? 39.944 5.262 -51.870 1.00 97.62 178 PHE A N 1
ATOM 1362 C CA . PHE A 1 178 ? 40.314 4.971 -50.483 1.00 97.62 178 PHE A CA 1
ATOM 1363 C C . PHE A 1 178 ? 39.724 5.990 -49.501 1.00 97.62 178 PHE A C 1
ATOM 1365 O O . PHE A 1 178 ? 39.222 5.623 -48.433 1.00 97.62 178 PHE A O 1
ATOM 1372 N N . ASN A 1 179 ? 39.781 7.277 -49.843 1.00 97.00 179 ASN A N 1
ATOM 1373 C CA . ASN A 1 179 ? 39.257 8.334 -48.988 1.00 97.00 179 ASN A CA 1
ATOM 1374 C C . ASN A 1 179 ? 37.727 8.289 -48.888 1.00 97.00 179 ASN A C 1
ATOM 1376 O O . ASN A 1 179 ? 37.191 8.475 -47.789 1.00 97.00 179 ASN A O 1
ATOM 1380 N N . ILE A 1 180 ? 37.033 8.002 -49.992 1.00 97.12 180 ILE A N 1
ATOM 1381 C CA . ILE A 1 180 ? 35.574 7.840 -50.016 1.00 97.12 180 ILE A CA 1
ATOM 1382 C C . ILE A 1 180 ? 35.160 6.653 -49.143 1.00 97.12 180 ILE A C 1
ATOM 1384 O O . ILE A 1 180 ? 34.337 6.819 -48.239 1.00 97.12 180 ILE A O 1
ATOM 1388 N N . ASP A 1 181 ? 35.771 5.486 -49.338 1.00 96.31 181 ASP A N 1
ATOM 1389 C CA . ASP A 1 181 ? 35.435 4.270 -48.592 1.00 96.31 181 ASP A CA 1
ATOM 1390 C C . ASP A 1 181 ? 35.724 4.427 -47.099 1.00 96.31 181 ASP A C 1
ATOM 1392 O O . ASP A 1 181 ? 34.891 4.108 -46.243 1.00 96.31 181 ASP A O 1
ATOM 1396 N N . LYS A 1 182 ? 36.884 5.000 -46.759 1.00 98.06 182 LYS A N 1
ATOM 1397 C CA . LYS A 1 182 ? 37.240 5.310 -45.372 1.00 98.06 182 LYS A CA 1
ATOM 1398 C C . LYS A 1 182 ? 36.201 6.223 -44.726 1.00 98.06 182 LYS A C 1
ATOM 1400 O O . LYS A 1 182 ? 35.809 5.979 -43.582 1.00 98.06 182 LYS A O 1
ATOM 1405 N N . LEU A 1 183 ? 35.760 7.269 -45.427 1.00 97.25 183 LEU A N 1
ATOM 1406 C CA . LEU A 1 183 ? 34.749 8.185 -44.909 1.00 97.25 183 LEU A CA 1
ATOM 1407 C C . LEU A 1 183 ? 33.413 7.466 -44.699 1.00 97.25 183 LEU A C 1
ATOM 1409 O O . LEU A 1 183 ? 32.844 7.572 -43.613 1.00 97.25 183 LEU A O 1
ATOM 1413 N N . GLN A 1 184 ? 32.959 6.675 -45.674 1.00 96.31 184 GLN A N 1
ATOM 1414 C CA . GLN A 1 184 ? 31.711 5.915 -45.577 1.00 96.31 184 GLN A CA 1
ATOM 1415 C C . GLN A 1 184 ? 31.711 4.946 -44.390 1.00 96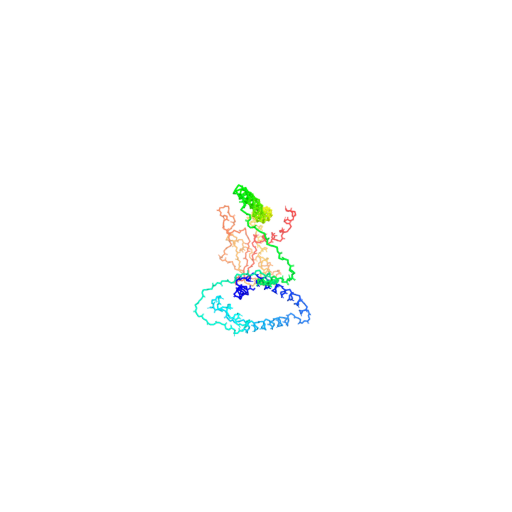.31 184 GLN A C 1
ATOM 1417 O O . GLN A 1 184 ? 30.748 4.915 -43.619 1.00 96.31 184 GLN A O 1
ATOM 1422 N N . ILE A 1 185 ? 32.800 4.195 -44.192 1.00 97.38 185 ILE A N 1
ATOM 1423 C CA . ILE A 1 185 ? 32.942 3.264 -43.063 1.00 97.38 185 ILE A CA 1
ATOM 1424 C C . ILE A 1 185 ? 32.880 4.029 -41.734 1.00 97.38 185 ILE A C 1
ATOM 1426 O O . ILE A 1 185 ? 32.136 3.654 -40.822 1.00 97.38 185 ILE A O 1
ATOM 1430 N N . VAL A 1 186 ? 33.624 5.133 -41.622 1.00 97.88 186 VAL A N 1
ATOM 1431 C CA . VAL A 1 186 ? 33.661 5.948 -40.400 1.00 97.88 186 VAL A CA 1
ATOM 1432 C C . VAL A 1 186 ? 32.300 6.577 -40.106 1.00 97.88 186 VAL A C 1
ATOM 1434 O O . VAL A 1 186 ? 31.871 6.599 -38.951 1.00 97.88 186 VAL A O 1
ATOM 1437 N N . GLU A 1 187 ? 31.604 7.092 -41.114 1.00 96.12 187 GLU A N 1
ATOM 1438 C CA . GLU A 1 187 ? 30.279 7.690 -40.951 1.00 96.12 187 GLU A CA 1
ATOM 1439 C C . GLU A 1 187 ? 29.220 6.654 -40.574 1.00 96.12 187 GLU A C 1
ATOM 1441 O O . GLU A 1 187 ? 28.406 6.911 -39.679 1.00 96.12 187 GLU A O 1
ATOM 1446 N N . ALA A 1 188 ? 29.264 5.466 -41.183 1.00 96.19 188 ALA A N 1
ATOM 1447 C CA . ALA A 1 188 ? 28.372 4.362 -40.852 1.00 96.19 188 ALA A CA 1
ATOM 1448 C C . ALA A 1 188 ? 28.530 3.928 -39.386 1.00 96.19 188 ALA A C 1
ATOM 1450 O O . ALA A 1 188 ? 27.534 3.827 -38.662 1.00 96.19 188 ALA A O 1
ATOM 1451 N N . GLU A 1 189 ? 29.765 3.741 -38.911 1.00 97.56 189 GLU A N 1
ATOM 1452 C CA . GLU A 1 189 ? 30.025 3.368 -37.516 1.00 97.56 189 GLU A CA 1
ATOM 1453 C C . GLU A 1 189 ? 29.698 4.505 -36.540 1.00 97.56 189 GLU A C 1
ATOM 1455 O O . GLU A 1 189 ? 29.020 4.285 -35.533 1.00 97.56 189 GLU A O 1
ATOM 1460 N N . LYS A 1 190 ? 30.052 5.758 -36.864 1.00 98.06 190 LYS A N 1
ATOM 1461 C CA . LYS A 1 190 ? 29.644 6.928 -36.062 1.00 98.06 190 LYS A CA 1
ATOM 1462 C C . LYS A 1 190 ? 28.127 7.013 -35.915 1.00 98.06 190 LYS A C 1
ATOM 1464 O O . LYS A 1 190 ? 27.637 7.353 -34.836 1.00 98.06 190 LYS A O 1
ATOM 1469 N N . LYS A 1 191 ? 27.372 6.713 -36.975 1.00 96.75 191 LYS A N 1
ATOM 1470 C CA . LYS A 1 191 ? 25.905 6.708 -36.943 1.00 96.75 191 LYS A CA 1
ATOM 1471 C C . LYS A 1 191 ? 25.371 5.626 -36.003 1.00 96.75 191 LYS A C 1
ATOM 1473 O O . LYS A 1 191 ? 24.500 5.935 -35.190 1.00 96.75 191 LYS A O 1
ATOM 1478 N N . LYS A 1 192 ? 25.913 4.404 -36.058 1.00 97.56 192 LYS A N 1
ATOM 1479 C CA . LYS A 1 192 ? 25.545 3.315 -35.132 1.00 97.56 192 LYS A CA 1
ATOM 1480 C C . LYS A 1 192 ? 25.837 3.691 -33.677 1.00 97.56 192 LYS A C 1
ATOM 1482 O O . LYS A 1 192 ? 24.947 3.597 -32.833 1.00 97.56 192 LYS A O 1
ATOM 1487 N N . ILE A 1 193 ? 27.039 4.204 -33.401 1.00 98.44 193 ILE A N 1
ATOM 1488 C CA . ILE A 1 193 ? 27.452 4.633 -32.055 1.00 98.44 193 ILE A CA 1
ATOM 1489 C C . ILE A 1 193 ? 26.526 5.733 -31.527 1.00 98.44 193 ILE A C 1
ATOM 1491 O O . ILE A 1 193 ? 26.090 5.675 -30.378 1.00 98.44 193 ILE A O 1
ATOM 1495 N N . ARG A 1 194 ? 26.174 6.721 -32.359 1.00 97.31 194 ARG A N 1
ATOM 1496 C CA . ARG A 1 194 ? 25.264 7.807 -31.968 1.00 97.31 194 ARG A CA 1
ATOM 1497 C C . ARG A 1 194 ? 23.881 7.281 -31.584 1.00 97.31 194 ARG A C 1
ATOM 1499 O O . ARG A 1 194 ? 23.352 7.674 -30.548 1.00 97.31 194 ARG A O 1
ATOM 1506 N N . GLN A 1 195 ? 23.324 6.363 -32.372 1.00 97.19 195 GLN A N 1
ATOM 1507 C CA . GLN A 1 195 ? 22.024 5.751 -32.080 1.00 97.19 195 GLN A CA 1
ATOM 1508 C C . GLN A 1 195 ? 22.044 4.956 -30.769 1.00 97.19 195 GLN A C 1
ATOM 1510 O O . GLN A 1 195 ? 21.119 5.060 -29.959 1.00 97.19 195 GLN A O 1
ATOM 1515 N N . GLU A 1 196 ? 23.104 4.184 -30.525 1.00 97.75 196 GLU A N 1
ATOM 1516 C CA . GLU A 1 196 ? 23.255 3.442 -29.274 1.00 97.75 196 GLU A CA 1
ATOM 1517 C C . GLU A 1 196 ? 23.418 4.383 -28.074 1.00 97.75 196 GLU A C 1
ATOM 1519 O O . GLU A 1 196 ? 22.785 4.181 -27.033 1.00 97.75 196 GLU A O 1
ATOM 1524 N N . TYR A 1 197 ? 24.210 5.445 -28.231 1.00 98.19 197 TYR A N 1
ATOM 1525 C CA . TYR A 1 197 ? 24.406 6.463 -27.207 1.00 98.19 197 TYR A CA 1
ATOM 1526 C C . TYR A 1 197 ? 23.090 7.159 -26.845 1.00 98.19 197 TYR A C 1
ATOM 1528 O O . TYR A 1 197 ? 22.754 7.262 -25.664 1.00 98.19 197 TYR A O 1
ATOM 1536 N N . GLU A 1 198 ? 22.291 7.567 -27.834 1.00 97.56 198 GLU A N 1
ATOM 1537 C CA . GLU A 1 198 ? 20.973 8.170 -27.605 1.00 97.56 198 GLU A CA 1
ATOM 1538 C C . GLU A 1 198 ? 20.028 7.212 -26.874 1.00 97.56 198 GLU A C 1
ATOM 1540 O O . GLU A 1 198 ? 19.337 7.610 -25.931 1.00 97.56 198 GLU A O 1
ATOM 1545 N N . ARG A 1 199 ? 20.019 5.929 -27.258 1.00 96.94 199 ARG A N 1
ATOM 1546 C CA . ARG A 1 199 ? 19.213 4.905 -26.584 1.00 96.94 199 ARG A CA 1
ATOM 1547 C C . ARG A 1 199 ? 19.628 4.738 -25.122 1.00 96.94 199 ARG A C 1
ATOM 1549 O O . ARG A 1 199 ? 18.758 4.737 -24.250 1.00 96.94 199 ARG A O 1
ATOM 1556 N N . LYS A 1 200 ? 20.930 4.623 -24.843 1.00 97.88 200 LYS A N 1
ATOM 1557 C CA . LYS A 1 200 ? 21.458 4.503 -23.473 1.00 97.88 200 LYS A CA 1
ATOM 1558 C C . LYS A 1 200 ? 21.171 5.756 -22.651 1.00 97.88 200 LYS A C 1
ATOM 1560 O O . LYS A 1 200 ? 20.738 5.642 -21.510 1.00 97.88 200 LYS A O 1
ATOM 1565 N N . THR A 1 201 ? 21.315 6.935 -23.246 1.00 97.44 201 THR A N 1
ATOM 1566 C CA . THR A 1 201 ? 21.017 8.219 -22.597 1.00 97.44 201 THR A CA 1
ATOM 1567 C C . THR A 1 201 ? 19.557 8.288 -22.160 1.00 97.44 201 THR A C 1
ATOM 1569 O O . THR A 1 201 ? 19.275 8.533 -20.988 1.00 97.44 201 THR A O 1
ATOM 1572 N N . LYS A 1 202 ? 18.624 7.961 -23.065 1.00 97.38 202 LYS A N 1
ATOM 1573 C CA . LYS A 1 202 ? 17.188 7.906 -22.751 1.00 97.38 202 LYS A CA 1
ATOM 1574 C C . LYS A 1 202 ? 16.879 6.880 -21.657 1.00 97.38 202 LYS A C 1
ATOM 1576 O O . LYS A 1 202 ? 16.088 7.157 -20.759 1.00 97.38 202 LYS A O 1
ATOM 1581 N N . GLN A 1 203 ? 17.515 5.706 -21.691 1.00 96.69 203 GLN A N 1
ATOM 1582 C CA . GLN A 1 203 ? 17.342 4.691 -20.646 1.00 96.69 203 GLN A CA 1
ATOM 1583 C C . GLN A 1 203 ? 17.824 5.175 -19.275 1.00 96.69 203 GLN A C 1
ATOM 1585 O O . GLN A 1 203 ? 17.137 4.951 -18.279 1.00 96.69 203 GLN A O 1
ATOM 1590 N N . VAL A 1 204 ? 18.976 5.843 -19.215 1.00 97.94 204 VAL A N 1
ATOM 1591 C CA . VAL A 1 204 ? 19.513 6.409 -17.971 1.00 97.94 204 VAL A CA 1
ATOM 1592 C C . VAL A 1 204 ? 18.597 7.508 -17.439 1.00 97.94 204 VAL A C 1
ATOM 1594 O O . VAL A 1 204 ? 18.315 7.530 -16.244 1.00 97.94 204 VAL A O 1
ATOM 1597 N N . GLU A 1 205 ? 18.068 8.373 -18.304 1.00 97.25 205 GLU A N 1
ATOM 1598 C CA . GLU A 1 205 ? 17.141 9.430 -17.890 1.00 97.25 205 GLU A CA 1
ATOM 1599 C C . GLU A 1 205 ? 15.857 8.858 -17.270 1.00 97.25 205 GLU A C 1
ATOM 1601 O O . GLU A 1 205 ? 15.433 9.290 -16.196 1.00 97.25 205 GLU A O 1
ATOM 1606 N N . VAL A 1 206 ? 15.261 7.842 -17.904 1.00 97.56 206 VAL A N 1
ATOM 1607 C CA . VAL A 1 206 ? 14.083 7.149 -17.363 1.00 97.56 206 VAL A CA 1
ATOM 1608 C C . VAL A 1 206 ? 14.412 6.473 -16.033 1.00 97.56 206 VAL A C 1
ATOM 1610 O O . VAL A 1 206 ? 13.663 6.636 -15.071 1.00 97.56 206 VAL A O 1
ATOM 1613 N N . ARG A 1 207 ? 15.548 5.768 -15.935 1.00 95.94 207 ARG A N 1
ATOM 1614 C CA . ARG A 1 207 ? 15.988 5.138 -14.678 1.00 95.94 207 ARG A CA 1
ATOM 1615 C C . ARG A 1 207 ? 16.158 6.158 -13.558 1.00 95.94 207 ARG A C 1
ATOM 1617 O O . ARG A 1 207 ? 15.644 5.929 -12.471 1.00 95.94 207 ARG A O 1
ATOM 1624 N N . LYS A 1 208 ? 16.782 7.303 -13.838 1.00 98.00 208 LYS A N 1
ATOM 1625 C CA . LYS A 1 208 ? 16.955 8.392 -12.869 1.00 98.00 208 LYS A CA 1
ATOM 1626 C C . LYS A 1 208 ? 15.610 8.929 -12.368 1.00 98.00 208 LYS A C 1
ATOM 1628 O O . LYS A 1 208 ? 15.459 9.177 -11.176 1.00 98.00 208 LYS A O 1
ATOM 1633 N N . LYS A 1 209 ? 14.616 9.079 -13.254 1.00 97.94 209 LYS A N 1
ATOM 1634 C CA . LYS A 1 209 ? 13.252 9.498 -12.872 1.00 97.94 209 LYS A CA 1
ATOM 1635 C C . LYS A 1 209 ? 12.563 8.463 -11.981 1.00 97.94 209 LYS A C 1
ATOM 1637 O O . LYS A 1 209 ? 11.931 8.842 -10.997 1.00 97.94 209 LYS A O 1
ATOM 1642 N N . ILE A 1 210 ? 12.701 7.176 -12.304 1.00 97.00 210 ILE A N 1
ATOM 1643 C CA . ILE A 1 210 ? 12.151 6.081 -11.494 1.00 97.00 210 ILE A CA 1
ATOM 1644 C C . ILE A 1 210 ? 12.810 6.062 -10.116 1.00 97.00 210 ILE A C 1
ATOM 1646 O O . ILE A 1 210 ? 12.105 6.045 -9.117 1.00 97.00 210 ILE A O 1
ATOM 1650 N N . GLU A 1 211 ? 14.137 6.122 -10.051 1.00 97.12 211 GLU A N 1
ATOM 1651 C CA . GLU A 1 211 ? 14.892 6.104 -8.796 1.00 97.12 211 GLU A CA 1
ATOM 1652 C C . GLU A 1 211 ? 14.528 7.289 -7.898 1.00 97.12 211 GLU A C 1
ATOM 1654 O O . GLU A 1 211 ? 14.204 7.105 -6.726 1.00 97.12 211 GLU A O 1
ATOM 1659 N N . TYR A 1 212 ? 14.472 8.493 -8.469 1.00 97.75 212 TYR A N 1
ATOM 1660 C CA . TYR A 1 212 ? 14.018 9.680 -7.754 1.00 97.75 212 TYR A CA 1
ATOM 1661 C C . TYR A 1 212 ? 12.588 9.514 -7.213 1.00 97.75 212 TYR A C 1
ATOM 1663 O O . TYR A 1 212 ? 12.319 9.794 -6.044 1.00 97.75 212 TYR A O 1
ATOM 1671 N N . SER A 1 213 ? 11.666 9.002 -8.037 1.00 97.06 213 SER A N 1
ATOM 1672 C CA . SER A 1 213 ? 10.285 8.732 -7.622 1.00 97.06 213 SER A CA 1
ATOM 1673 C C . SER A 1 213 ? 10.204 7.664 -6.524 1.00 97.06 213 SER A C 1
ATOM 1675 O O . SER A 1 213 ? 9.469 7.841 -5.551 1.00 97.06 213 SER A O 1
ATOM 1677 N N . MET A 1 214 ? 10.991 6.591 -6.628 1.00 97.62 214 MET A N 1
ATOM 1678 C CA . MET A 1 214 ? 11.087 5.542 -5.613 1.00 97.62 214 MET A CA 1
ATOM 1679 C C . MET A 1 214 ? 11.613 6.097 -4.292 1.00 97.62 214 MET A C 1
ATOM 1681 O O . MET A 1 214 ? 11.056 5.785 -3.243 1.00 97.62 214 MET A O 1
ATOM 1685 N N . GLN A 1 215 ? 12.637 6.952 -4.331 1.00 96.69 215 GLN A N 1
ATOM 1686 C CA . GLN A 1 215 ? 13.194 7.586 -3.141 1.00 96.69 215 GLN A CA 1
ATOM 1687 C C . GLN A 1 215 ? 12.183 8.526 -2.472 1.00 96.69 215 GLN A C 1
ATOM 1689 O O . GLN A 1 215 ? 12.036 8.499 -1.249 1.00 96.69 215 GLN A O 1
ATOM 1694 N N . LEU A 1 216 ? 11.446 9.322 -3.253 1.00 97.19 216 LEU A N 1
ATOM 1695 C CA . LEU A 1 216 ? 10.359 10.154 -2.731 1.00 97.19 216 LEU A CA 1
ATOM 1696 C C . LEU A 1 216 ? 9.257 9.308 -2.089 1.00 97.19 216 LEU A C 1
ATOM 1698 O O . LEU A 1 216 ? 8.809 9.621 -0.986 1.00 97.19 216 LEU A O 1
ATOM 1702 N N . ASN A 1 217 ? 8.840 8.224 -2.745 1.00 97.44 217 ASN A N 1
ATOM 1703 C CA . ASN A 1 217 ? 7.814 7.339 -2.206 1.00 97.44 217 ASN A CA 1
ATOM 1704 C C . ASN A 1 217 ? 8.291 6.628 -0.931 1.00 97.44 217 ASN A C 1
ATOM 1706 O O . ASN A 1 217 ? 7.551 6.555 0.044 1.00 97.44 217 ASN A O 1
ATOM 1710 N N . ALA A 1 218 ? 9.546 6.175 -0.891 1.00 97.62 218 ALA A N 1
ATOM 1711 C CA . ALA A 1 218 ? 10.145 5.586 0.303 1.00 97.62 218 ALA A CA 1
ATOM 1712 C C . ALA A 1 218 ? 10.176 6.586 1.470 1.00 97.62 218 ALA A C 1
ATOM 1714 O O . ALA A 1 218 ? 9.792 6.241 2.585 1.00 97.62 218 ALA A O 1
ATOM 1715 N N . SER A 1 219 ? 10.569 7.838 1.216 1.00 97.44 219 SER A N 1
ATOM 1716 C CA . SER A 1 219 ? 10.528 8.907 2.222 1.00 97.44 219 SER A CA 1
ATOM 1717 C C . SER A 1 219 ? 9.101 9.189 2.697 1.00 97.44 219 SER A C 1
ATOM 1719 O O . SER A 1 219 ? 8.868 9.322 3.895 1.00 97.44 219 SER A O 1
ATOM 1721 N N . ARG A 1 220 ? 8.124 9.209 1.783 1.00 97.56 220 ARG A N 1
ATOM 1722 C CA . ARG A 1 220 ? 6.708 9.389 2.126 1.00 97.56 220 ARG A CA 1
ATOM 1723 C C . ARG A 1 220 ? 6.180 8.255 3.004 1.00 97.56 220 ARG A C 1
ATOM 1725 O O . ARG A 1 220 ? 5.508 8.528 3.992 1.00 97.56 220 ARG A O 1
ATOM 1732 N N . ILE A 1 221 ? 6.484 7.001 2.668 1.00 96.56 221 ILE A N 1
ATOM 1733 C CA . ILE A 1 221 ? 6.062 5.834 3.455 1.00 96.56 221 ILE A CA 1
ATOM 1734 C C . ILE A 1 221 ? 6.660 5.893 4.8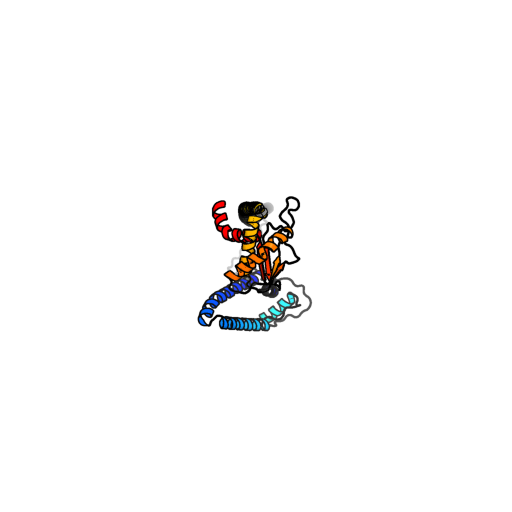63 1.00 96.56 221 ILE A C 1
ATOM 1736 O O . ILE A 1 221 ? 5.935 5.642 5.817 1.00 96.56 221 ILE A O 1
ATOM 1740 N N . LYS A 1 222 ? 7.925 6.306 5.014 1.00 97.25 222 LYS A N 1
ATOM 1741 C CA . LYS A 1 222 ? 8.545 6.492 6.339 1.00 97.25 222 LYS A CA 1
ATOM 1742 C C . LYS A 1 222 ? 7.797 7.507 7.201 1.00 97.25 222 LYS A C 1
ATOM 1744 O O . LYS A 1 222 ? 7.589 7.260 8.382 1.00 97.25 222 LYS A O 1
ATOM 1749 N N . VAL A 1 223 ? 7.367 8.629 6.618 1.00 95.56 223 VAL A N 1
ATOM 1750 C CA . VAL A 1 223 ? 6.560 9.628 7.342 1.00 95.56 223 VAL A CA 1
ATOM 1751 C C . VAL A 1 223 ? 5.211 9.041 7.757 1.00 95.56 223 VAL A C 1
ATOM 1753 O O . VAL A 1 223 ? 4.794 9.230 8.894 1.00 95.56 223 VAL A O 1
ATOM 1756 N N . LEU A 1 224 ? 4.546 8.299 6.866 1.00 93.94 224 LEU A N 1
ATOM 1757 C CA . LEU A 1 224 ? 3.267 7.653 7.175 1.00 93.94 224 LEU A CA 1
ATOM 1758 C C . LEU A 1 224 ? 3.401 6.581 8.264 1.00 93.94 224 LEU A C 1
ATOM 1760 O O . LEU A 1 224 ? 2.532 6.498 9.123 1.00 93.94 224 LEU A O 1
ATOM 1764 N N . GLN A 1 225 ? 4.480 5.794 8.247 1.00 95.75 225 GLN A N 1
ATOM 1765 C CA . GLN A 1 225 ? 4.785 4.818 9.295 1.00 95.75 225 GLN A CA 1
ATOM 1766 C C . GLN A 1 225 ? 4.992 5.512 10.639 1.00 95.75 225 GLN A C 1
ATOM 1768 O O . GLN A 1 225 ? 4.304 5.179 11.591 1.00 95.75 225 GLN A O 1
ATOM 1773 N N . ALA A 1 226 ? 5.824 6.556 10.689 1.00 93.62 226 ALA A N 1
ATOM 1774 C CA . ALA A 1 226 ? 6.040 7.316 11.918 1.00 93.62 226 ALA A CA 1
ATOM 1775 C C . ALA A 1 226 ? 4.744 7.956 12.458 1.00 93.62 226 ALA A C 1
ATOM 1777 O O . ALA A 1 226 ? 4.536 8.015 13.666 1.00 93.62 226 ALA A O 1
ATOM 1778 N N . GLN A 1 227 ? 3.850 8.424 11.578 1.00 93.62 227 GLN A N 1
ATOM 1779 C CA . GLN A 1 227 ? 2.532 8.922 11.987 1.00 93.62 227 GLN A CA 1
ATOM 1780 C C . GLN A 1 227 ? 1.642 7.816 12.568 1.00 93.62 227 GLN A C 1
ATOM 1782 O O . GLN A 1 227 ? 0.936 8.056 13.547 1.00 93.62 227 GLN A O 1
ATOM 1787 N N . ASP A 1 228 ? 1.653 6.624 11.969 1.00 93.19 228 ASP A N 1
ATOM 1788 C CA . ASP A 1 228 ? 0.876 5.483 12.457 1.00 93.19 228 ASP A CA 1
ATOM 1789 C C . ASP A 1 228 ? 1.428 4.956 13.790 1.00 93.19 228 ASP A C 1
ATOM 1791 O O . ASP A 1 228 ? 0.646 4.697 14.704 1.00 93.19 228 ASP A O 1
ATOM 1795 N N . ASP A 1 229 ? 2.754 4.926 13.949 1.00 93.69 229 ASP A N 1
ATOM 1796 C CA . ASP A 1 229 ? 3.442 4.533 15.182 1.00 93.69 229 ASP A CA 1
ATOM 1797 C C . ASP A 1 229 ? 3.025 5.425 16.363 1.00 93.69 229 ASP A C 1
ATOM 1799 O O . ASP A 1 229 ? 2.645 4.914 17.415 1.00 93.69 229 ASP A O 1
ATOM 1803 N N . VAL A 1 230 ? 2.991 6.752 16.180 1.00 92.75 230 VAL A N 1
ATOM 1804 C CA . VAL A 1 230 ? 2.536 7.706 17.216 1.00 92.75 230 VAL A CA 1
ATOM 1805 C C . VAL A 1 230 ? 1.074 7.466 17.601 1.00 92.75 230 VAL A C 1
ATOM 1807 O O . VAL A 1 230 ? 0.697 7.524 18.773 1.00 92.75 230 VAL A O 1
ATOM 1810 N N . VAL A 1 231 ? 0.222 7.194 16.612 1.00 92.75 231 VAL A N 1
ATOM 1811 C CA . VAL A 1 231 ? -1.204 6.928 16.836 1.00 92.75 231 VAL A CA 1
ATOM 1812 C C . VAL A 1 231 ? -1.412 5.582 17.545 1.00 92.75 231 VAL A C 1
ATOM 1814 O O . VAL A 1 231 ? -2.298 5.479 18.399 1.00 92.75 231 VAL A O 1
ATOM 1817 N N . SER A 1 232 ? -0.583 4.577 17.250 1.00 91.94 232 SER A N 1
ATOM 1818 C CA . SER A 1 232 ? -0.567 3.290 17.951 1.00 91.94 232 SER A CA 1
ATOM 1819 C C . SER A 1 232 ? -0.070 3.434 19.389 1.00 91.94 232 SER A C 1
ATOM 1821 O O . SER A 1 232 ? -0.725 2.954 20.310 1.00 91.94 232 SER A O 1
ATOM 1823 N N . GLU A 1 233 ? 1.022 4.165 19.613 1.00 92.44 233 GLU A N 1
ATOM 1824 C CA . GLU A 1 233 ? 1.557 4.422 20.953 1.00 92.44 233 GLU A CA 1
ATOM 1825 C C . GLU A 1 233 ? 0.526 5.135 21.840 1.00 92.44 233 GLU A C 1
ATOM 1827 O O . GLU A 1 233 ? 0.341 4.780 23.006 1.00 92.44 233 GLU A O 1
ATOM 1832 N N . MET A 1 234 ? -0.228 6.084 21.277 1.00 92.12 234 MET A N 1
ATOM 1833 C CA . MET A 1 234 ? -1.329 6.744 21.981 1.00 92.12 234 MET A CA 1
ATOM 1834 C C . MET A 1 234 ? -2.428 5.753 22.399 1.00 92.12 234 MET A C 1
ATOM 1836 O O . MET A 1 234 ? -2.967 5.851 23.505 1.00 92.12 234 MET A O 1
ATOM 1840 N N . LYS A 1 235 ? -2.775 4.792 21.534 1.00 91.56 235 LYS A N 1
ATOM 1841 C CA . LYS A 1 235 ? -3.745 3.734 21.853 1.00 91.56 235 LYS A CA 1
ATOM 1842 C C . LYS A 1 235 ? -3.233 2.835 22.982 1.00 91.56 235 LYS A C 1
ATOM 1844 O O . LYS A 1 235 ? -3.994 2.496 23.892 1.00 91.56 235 LYS A O 1
ATOM 1849 N N . ASP A 1 236 ? -1.954 2.482 22.952 1.00 90.06 236 ASP A N 1
ATOM 1850 C CA . ASP A 1 236 ? -1.325 1.648 23.977 1.00 90.06 236 ASP A CA 1
ATOM 1851 C C . ASP A 1 236 ? -1.236 2.377 25.324 1.00 90.06 236 ASP A C 1
ATOM 1853 O O . ASP A 1 236 ? -1.495 1.781 26.372 1.00 90.06 236 ASP A O 1
ATOM 1857 N N . ALA A 1 237 ? -0.948 3.682 25.315 1.00 91.50 237 ALA A N 1
ATOM 1858 C CA . ALA A 1 237 ? -1.003 4.529 26.504 1.00 91.50 237 ALA A CA 1
ATOM 1859 C C . ALA A 1 237 ? -2.424 4.582 27.088 1.00 91.50 237 ALA A C 1
ATOM 1861 O O . ALA A 1 237 ? -2.607 4.333 28.278 1.00 91.50 237 ALA A O 1
ATOM 1862 N N . ALA A 1 238 ? -3.445 4.798 26.251 1.00 92.12 238 ALA A N 1
ATOM 1863 C CA . ALA A 1 238 ? -4.842 4.773 26.687 1.00 92.12 238 ALA A CA 1
ATOM 1864 C C . ALA A 1 238 ? -5.255 3.404 27.259 1.00 92.12 238 ALA A C 1
ATOM 1866 O O . ALA A 1 238 ? -6.003 3.345 28.231 1.00 92.12 238 ALA A O 1
ATOM 1867 N N . SER A 1 239 ? -4.740 2.306 26.698 1.00 89.56 239 SER A N 1
ATOM 1868 C CA . SER A 1 239 ? -4.986 0.951 27.209 1.00 89.56 239 SER A CA 1
ATOM 1869 C C . SER A 1 239 ? -4.363 0.744 28.595 1.00 89.56 239 SER A C 1
ATOM 1871 O O . SER A 1 239 ? -4.997 0.167 29.476 1.00 89.56 239 SER A O 1
ATOM 1873 N N . LYS A 1 240 ? -3.153 1.271 28.833 1.00 88.19 240 LYS A N 1
ATOM 1874 C CA . LYS A 1 240 ? -2.498 1.238 30.154 1.00 88.19 240 LYS A CA 1
ATOM 1875 C C . LYS A 1 240 ? -3.269 2.044 31.206 1.00 88.19 240 LYS A C 1
ATOM 1877 O O . LYS A 1 240 ? -3.419 1.572 32.330 1.00 88.19 240 LYS A O 1
ATOM 1882 N N . GLU A 1 241 ? -3.819 3.199 30.835 1.00 90.06 241 GLU A N 1
ATOM 1883 C CA . GLU A 1 241 ? -4.658 4.035 31.715 1.00 90.06 241 GLU A CA 1
ATOM 1884 C C . GLU A 1 241 ? -5.992 3.370 32.107 1.00 90.06 241 GLU A C 1
ATOM 1886 O O . GLU A 1 241 ? -6.621 3.760 33.090 1.00 90.06 241 GLU A O 1
ATOM 1891 N N . LEU A 1 242 ? -6.441 2.338 31.380 1.00 88.62 242 LEU A N 1
ATOM 1892 C CA . LEU A 1 242 ? -7.642 1.575 31.742 1.00 88.62 242 LEU A CA 1
ATOM 1893 C C . LEU A 1 242 ? -7.394 0.533 32.845 1.00 88.62 242 LEU A C 1
ATOM 1895 O O . LEU A 1 242 ? -8.358 0.092 33.474 1.00 88.62 242 LEU A O 1
ATOM 1899 N N . LEU A 1 243 ? -6.141 0.152 33.121 1.00 86.31 243 LEU A N 1
ATOM 1900 C CA . LEU A 1 243 ? -5.815 -0.874 34.123 1.00 86.31 243 LEU A CA 1
ATOM 1901 C C . LEU A 1 243 ? -6.319 -0.527 35.538 1.00 86.31 243 LEU A C 1
ATOM 1903 O O . LEU A 1 243 ? -7.038 -1.355 36.115 1.00 86.31 243 LEU A O 1
ATOM 1907 N N . PRO A 1 244 ? -6.085 0.693 36.073 1.00 87.44 244 PRO A N 1
ATOM 1908 C CA . PRO A 1 244 ? -6.515 1.067 37.424 1.00 87.44 244 PRO A CA 1
ATOM 1909 C C . PRO A 1 244 ? -8.040 1.119 37.599 1.00 87.44 244 PRO A C 1
ATOM 1911 O O . PRO A 1 244 ? -8.558 1.076 38.717 1.00 87.44 244 PRO A O 1
ATOM 1914 N N . VAL A 1 245 ? -8.798 1.217 36.500 1.00 86.44 245 VAL A N 1
ATOM 1915 C CA . VAL A 1 245 ? -10.268 1.204 36.549 1.00 86.44 245 VAL A CA 1
ATOM 1916 C C . VAL A 1 245 ? -10.777 -0.155 37.029 1.00 86.44 245 VAL A C 1
ATOM 1918 O O . VAL A 1 245 ? -11.791 -0.212 37.726 1.00 86.44 245 VAL A O 1
ATOM 1921 N N . SER A 1 246 ? -10.063 -1.236 36.697 1.00 82.19 246 SER A N 1
ATOM 1922 C CA . SER A 1 246 ? -10.418 -2.592 37.124 1.00 82.19 246 SER A CA 1
ATOM 1923 C C . SER A 1 246 ? -10.063 -2.884 38.590 1.00 82.19 246 SER A C 1
ATOM 1925 O O . SER A 1 246 ? -10.755 -3.673 39.233 1.00 82.19 246 SER A O 1
ATOM 1927 N N . ASP A 1 247 ? -9.070 -2.188 39.154 1.00 85.00 247 ASP A N 1
ATOM 1928 C CA . ASP A 1 247 ? -8.642 -2.363 40.551 1.00 85.00 247 ASP A CA 1
ATOM 1929 C C . ASP A 1 247 ? -9.665 -1.797 41.556 1.00 85.00 247 ASP A C 1
ATOM 1931 O O . ASP A 1 247 ? -9.852 -2.318 42.663 1.00 85.00 247 ASP A O 1
ATOM 1935 N N . ASN A 1 248 ? -10.390 -0.745 41.164 1.00 89.25 248 ASN A N 1
ATOM 1936 C CA . ASN A 1 248 ? -11.397 -0.086 41.994 1.00 89.25 248 ASN A CA 1
ATOM 1937 C C . ASN A 1 248 ? -12.707 -0.892 42.065 1.00 89.25 248 ASN A C 1
ATOM 1939 O O . ASN A 1 248 ? -13.655 -0.645 41.317 1.00 89.25 248 ASN A O 1
ATOM 1943 N N . LYS A 1 249 ? -12.795 -1.827 43.022 1.00 87.88 249 LYS A N 1
ATOM 1944 C CA . LYS A 1 249 ? -13.906 -2.796 43.154 1.00 87.88 249 LYS A CA 1
ATOM 1945 C C . LYS A 1 249 ? -15.318 -2.191 43.137 1.00 87.88 249 LYS A C 1
ATOM 1947 O O . LYS A 1 249 ? -16.205 -2.772 42.519 1.00 87.88 249 LYS A O 1
ATOM 1952 N N . SER A 1 250 ? -15.568 -1.066 43.811 1.00 88.88 250 SER A N 1
ATOM 1953 C CA . SER A 1 250 ? -16.913 -0.463 43.895 1.00 88.88 250 SER A CA 1
ATOM 1954 C C . SER A 1 250 ? -17.358 0.153 42.565 1.00 88.88 250 SER A C 1
ATOM 1956 O O . SER A 1 250 ? -18.444 -0.156 42.068 1.00 88.88 250 SER A O 1
ATOM 1958 N N . THR A 1 251 ? -16.501 0.973 41.956 1.00 92.12 251 THR A N 1
ATOM 1959 C CA . THR A 1 251 ? -16.735 1.601 40.649 1.00 92.12 251 THR A CA 1
ATOM 1960 C C . THR A 1 251 ? -16.818 0.549 39.548 1.00 92.12 251 THR A C 1
ATOM 1962 O O . THR A 1 251 ? -17.741 0.573 38.732 1.00 92.12 251 THR A O 1
ATOM 1965 N N . TYR A 1 252 ? -15.912 -0.431 39.565 1.00 92.69 252 TYR A N 1
ATOM 1966 C CA . TYR A 1 252 ? -15.899 -1.529 38.604 1.00 92.69 252 TYR A CA 1
ATOM 1967 C C . TYR A 1 252 ? -17.146 -2.412 38.726 1.00 92.69 252 TYR A C 1
ATOM 1969 O O . TYR A 1 252 ? -17.718 -2.804 37.712 1.00 92.69 252 TYR A O 1
ATOM 1977 N N . LYS A 1 253 ? -17.661 -2.648 39.942 1.00 93.00 253 LYS A N 1
ATOM 1978 C CA . LYS A 1 253 ? -18.933 -3.359 40.153 1.00 93.00 253 LYS A CA 1
ATOM 1979 C C . LYS A 1 253 ? -20.112 -2.648 39.475 1.00 93.00 253 LYS A C 1
ATOM 1981 O O . LYS A 1 253 ? -20.921 -3.299 38.811 1.00 93.00 253 LYS A O 1
ATOM 1986 N N . ALA A 1 254 ? -20.203 -1.323 39.608 1.00 93.31 254 ALA A N 1
ATOM 1987 C CA . ALA A 1 254 ? -21.231 -0.529 38.932 1.00 93.31 254 ALA A CA 1
ATOM 1988 C C . ALA A 1 254 ? -21.063 -0.550 37.400 1.00 93.31 254 ALA A C 1
ATOM 1990 O O . ALA A 1 254 ? -22.046 -0.691 36.669 1.00 93.31 254 ALA A O 1
ATOM 1991 N N . LEU A 1 255 ? -19.819 -0.482 36.917 1.00 94.19 255 LEU A N 1
ATOM 1992 C CA . LEU A 1 255 ? -19.485 -0.570 35.496 1.00 94.19 255 LEU A CA 1
ATOM 1993 C C . LEU A 1 255 ? -19.875 -1.932 34.902 1.00 94.19 255 LEU A C 1
ATOM 1995 O O . LEU A 1 255 ? -20.579 -1.977 33.895 1.00 94.19 255 LEU A O 1
ATOM 1999 N N . LEU A 1 256 ? -19.487 -3.037 35.548 1.00 93.62 256 LEU A N 1
ATOM 2000 C CA . LEU A 1 256 ? -19.823 -4.404 35.138 1.00 93.62 256 LEU A CA 1
ATOM 2001 C C . LEU A 1 256 ? -21.334 -4.605 35.029 1.00 93.62 256 LEU A C 1
ATOM 2003 O O . LEU A 1 256 ? -21.807 -5.189 34.055 1.00 93.62 256 LEU A O 1
ATOM 2007 N N . LYS A 1 257 ? -22.105 -4.063 35.980 1.00 94.50 257 LYS A N 1
ATOM 2008 C CA . LYS A 1 257 ? -23.570 -4.084 35.917 1.00 94.50 257 LYS A CA 1
ATOM 2009 C C . LYS A 1 257 ? -24.081 -3.438 34.630 1.00 94.50 257 LYS A C 1
ATOM 2011 O O . LYS A 1 257 ? -24.884 -4.039 33.917 1.00 94.50 257 LYS A O 1
ATOM 2016 N N . GLY A 1 258 ? -23.584 -2.244 34.308 1.00 94.81 258 GLY A N 1
ATOM 2017 C CA . GLY A 1 258 ? -23.932 -1.533 33.078 1.00 94.81 258 GLY A CA 1
ATOM 2018 C C . GLY A 1 258 ? -23.536 -2.299 31.812 1.00 94.81 258 GLY A C 1
ATOM 2019 O O . GLY A 1 258 ? -24.338 -2.393 30.882 1.00 94.81 258 GLY A O 1
ATOM 2020 N N . LEU A 1 259 ? -22.339 -2.897 31.789 1.00 94.94 259 LEU A N 1
ATOM 2021 C CA . LEU A 1 259 ? -21.836 -3.681 30.655 1.00 94.94 259 LEU A CA 1
ATOM 2022 C C . LEU A 1 259 ? -22.674 -4.940 30.404 1.00 94.94 259 LEU A C 1
ATOM 2024 O O . LEU A 1 259 ? -23.012 -5.230 29.253 1.00 94.94 259 LEU A O 1
ATOM 2028 N N . ILE A 1 260 ? -23.061 -5.658 31.461 1.00 94.44 260 ILE A N 1
ATOM 2029 C CA . ILE A 1 260 ? -23.935 -6.832 31.353 1.00 94.44 260 ILE A CA 1
ATOM 2030 C C . ILE A 1 260 ? -25.300 -6.404 30.806 1.00 94.44 260 ILE A C 1
ATOM 2032 O O . ILE A 1 260 ? -25.737 -6.933 29.787 1.00 94.44 260 ILE A O 1
ATOM 2036 N N . VAL A 1 261 ? -25.942 -5.392 31.403 1.00 94.06 261 VAL A N 1
ATOM 2037 C CA . VAL A 1 261 ? -27.260 -4.901 30.954 1.00 94.06 261 VAL A CA 1
ATOM 2038 C C . VAL A 1 261 ? -27.223 -4.435 29.496 1.00 94.06 261 VAL A C 1
ATOM 2040 O O . VAL A 1 261 ? -28.120 -4.770 28.723 1.00 94.06 261 VAL A O 1
ATOM 2043 N N . GLN A 1 262 ? -26.184 -3.702 29.088 1.00 95.12 262 GLN A N 1
ATOM 2044 C CA . GLN A 1 262 ? -26.023 -3.249 27.705 1.00 95.12 262 GLN A CA 1
ATOM 2045 C C . GLN A 1 262 ? -25.911 -4.424 26.724 1.00 95.12 262 GLN A C 1
ATOM 2047 O O . GLN A 1 262 ? -26.506 -4.382 25.647 1.00 95.12 262 GLN A O 1
ATOM 2052 N N . SER A 1 263 ? -25.175 -5.469 27.100 1.00 93.88 263 SER A N 1
ATOM 2053 C CA . SER A 1 263 ? -24.985 -6.656 26.261 1.00 93.88 263 SER A CA 1
ATOM 2054 C C . SER A 1 263 ? -26.274 -7.472 26.146 1.00 93.88 263 SER A C 1
ATOM 2056 O O . SER A 1 263 ? -26.658 -7.860 25.045 1.00 93.88 263 SER A O 1
ATOM 2058 N N . LEU A 1 264 ? -27.004 -7.645 27.255 1.00 92.19 264 LEU A N 1
ATOM 2059 C CA . LEU A 1 264 ? -28.314 -8.308 27.273 1.00 92.19 264 LEU A CA 1
ATOM 2060 C C . LEU A 1 264 ? -29.331 -7.591 26.370 1.00 92.19 264 LEU A C 1
ATOM 2062 O O . LEU A 1 264 ? -30.075 -8.236 25.632 1.00 92.19 264 LEU A O 1
ATOM 2066 N N . LEU A 1 265 ? -29.343 -6.252 26.385 1.00 93.00 265 LEU A N 1
ATOM 2067 C CA . LEU A 1 265 ? -30.213 -5.446 25.519 1.00 93.00 265 LEU A CA 1
ATOM 2068 C C . LEU A 1 265 ? -29.879 -5.582 24.027 1.00 93.00 265 LEU A C 1
ATOM 2070 O O . LEU A 1 265 ? -30.771 -5.386 23.199 1.00 93.00 265 LEU A O 1
ATOM 2074 N N . ARG A 1 266 ? -28.624 -5.899 23.681 1.00 92.81 266 ARG A N 1
ATOM 2075 C CA . ARG A 1 266 ? -28.208 -6.145 22.294 1.00 92.81 266 ARG A CA 1
ATOM 2076 C C . ARG A 1 266 ? -28.479 -7.570 21.825 1.00 92.81 266 ARG A C 1
ATOM 2078 O O . ARG A 1 266 ? -28.902 -7.722 20.687 1.00 92.81 266 ARG A O 1
ATOM 2085 N N . LEU A 1 267 ? -28.262 -8.573 22.679 1.00 91.44 267 LEU A N 1
ATOM 2086 C CA . LEU A 1 267 ? -28.484 -9.983 22.336 1.00 91.44 267 LEU A CA 1
ATOM 2087 C C . LEU A 1 267 ? -29.977 -10.338 22.273 1.00 91.44 267 LEU A C 1
ATOM 2089 O O . LEU A 1 267 ? -30.400 -10.981 21.324 1.00 91.44 267 LEU A O 1
ATOM 2093 N N . LYS A 1 268 ? -30.786 -9.880 23.245 1.00 89.19 268 LYS A N 1
ATOM 2094 C CA . LYS A 1 268 ? -32.234 -10.174 23.342 1.00 89.19 268 LYS A CA 1
ATOM 2095 C C . LYS A 1 268 ? -32.587 -11.670 23.250 1.00 89.19 268 LYS A C 1
ATOM 2097 O O . LYS A 1 268 ? -33.606 -12.034 22.669 1.00 89.19 268 LYS A O 1
ATOM 2102 N N . GLU A 1 269 ? -31.774 -12.521 23.863 1.00 88.25 269 GLU A N 1
ATOM 2103 C CA . GLU A 1 269 ? -31.983 -13.971 23.895 1.00 88.25 269 GLU A CA 1
ATOM 2104 C C . GLU A 1 269 ? -32.410 -14.470 25.285 1.00 88.25 269 GLU A C 1
ATOM 2106 O O . GLU A 1 269 ? -32.047 -13.855 26.292 1.00 88.25 269 GLU A O 1
ATOM 2111 N N . PRO A 1 270 ? -33.165 -15.584 25.368 1.00 87.88 270 PRO A N 1
ATOM 2112 C CA . PRO A 1 270 ? -33.658 -16.123 26.637 1.00 87.88 270 PRO A CA 1
ATOM 2113 C C . PRO A 1 270 ? -32.583 -16.850 27.458 1.00 87.88 270 PRO A C 1
ATOM 2115 O O . PRO A 1 270 ? -32.668 -16.856 28.686 1.00 87.88 270 PRO A O 1
ATOM 2118 N N . SER A 1 271 ? -31.574 -17.435 26.806 1.00 90.75 271 SER A N 1
ATOM 2119 C CA . SER A 1 271 ? -30.497 -18.200 27.445 1.00 90.75 271 SER A CA 1
ATOM 2120 C C . SER A 1 271 ? -29.142 -17.717 26.951 1.00 90.75 271 SER A C 1
ATOM 2122 O O . SER A 1 271 ? -28.883 -17.717 25.749 1.00 90.75 271 SER A O 1
ATOM 2124 N N . ILE A 1 272 ? -28.280 -17.293 27.874 1.00 93.31 272 ILE A N 1
ATOM 2125 C CA . ILE A 1 272 ? -27.028 -16.602 27.553 1.00 93.31 272 ILE A CA 1
ATOM 2126 C C . ILE A 1 272 ? -25.877 -17.179 28.381 1.00 93.31 272 ILE A C 1
ATOM 2128 O O . ILE A 1 272 ? -26.010 -17.462 29.574 1.00 93.31 272 ILE A O 1
ATOM 2132 N N . LEU A 1 273 ? -24.727 -17.317 27.731 1.00 93.75 273 LEU A N 1
ATOM 2133 C CA . LEU A 1 273 ? -23.460 -17.751 28.296 1.00 93.75 273 LEU A CA 1
ATOM 2134 C C . LEU A 1 273 ? -22.568 -16.530 28.556 1.00 93.75 273 LEU A C 1
ATOM 2136 O O . LEU A 1 273 ? -22.277 -15.761 27.641 1.00 93.75 273 LEU A O 1
ATOM 2140 N N . LEU A 1 274 ? -22.136 -16.328 29.800 1.00 93.69 274 LEU A N 1
ATOM 2141 C CA . LEU A 1 274 ? -21.283 -15.207 30.196 1.00 93.69 274 LEU A CA 1
ATOM 2142 C C . LEU A 1 274 ? -19.847 -15.683 30.413 1.00 93.69 274 LEU A C 1
ATOM 2144 O O . LEU A 1 274 ? -19.590 -16.528 31.268 1.00 93.69 274 LEU A O 1
ATOM 2148 N N . ARG A 1 275 ? -18.906 -15.079 29.685 1.00 93.44 275 ARG A N 1
ATOM 2149 C CA . ARG A 1 275 ? -17.460 -15.244 29.859 1.00 93.44 275 ARG A CA 1
ATOM 2150 C C . ARG A 1 275 ? -16.876 -14.008 30.531 1.00 93.44 275 ARG A C 1
ATOM 2152 O O . ARG A 1 275 ? -17.094 -12.877 30.088 1.00 93.44 275 ARG A O 1
ATOM 2159 N N . CYS A 1 276 ? -16.121 -14.225 31.597 1.00 92.25 276 CYS A N 1
ATOM 2160 C CA . CYS A 1 276 ? -15.391 -13.192 32.325 1.00 92.25 276 CYS A CA 1
ATOM 2161 C C . CYS A 1 276 ? -13.987 -13.694 32.684 1.00 92.25 276 CYS A C 1
ATOM 2163 O O . CYS A 1 276 ? -13.641 -14.846 32.419 1.00 92.25 276 CYS A O 1
ATOM 2165 N N . ARG A 1 277 ? -13.151 -12.823 33.253 1.00 91.06 277 ARG A N 1
ATOM 2166 C CA . ARG A 1 277 ? -11.854 -13.230 33.811 1.00 91.06 277 ARG A CA 1
ATOM 2167 C C . ARG A 1 277 ? -12.068 -14.023 35.095 1.00 91.06 277 ARG A C 1
ATOM 2169 O O . ARG A 1 277 ? -12.982 -13.714 35.856 1.00 91.06 277 ARG A O 1
ATOM 2176 N N . GLU A 1 278 ? -11.177 -14.967 35.377 1.00 89.31 278 GLU A N 1
ATOM 2177 C CA . GLU A 1 278 ? -11.247 -15.829 36.566 1.00 89.31 278 GLU A CA 1
ATOM 2178 C C . GLU A 1 278 ? -11.325 -15.023 37.880 1.00 89.31 278 GLU A C 1
ATOM 2180 O O . GLU A 1 278 ? -12.147 -15.304 38.750 1.00 89.31 278 GLU A O 1
ATOM 2185 N N . MET A 1 279 ? -10.556 -13.936 37.982 1.00 88.31 279 MET A N 1
ATOM 2186 C CA . MET A 1 279 ? -10.561 -13.035 39.143 1.00 88.31 279 MET A CA 1
ATOM 2187 C C . MET A 1 279 ? -11.876 -12.254 39.341 1.00 88.31 279 MET A C 1
ATOM 2189 O O . MET A 1 279 ? -12.227 -11.906 40.470 1.00 88.31 279 MET A O 1
ATOM 2193 N N . ASP A 1 280 ? -12.630 -12.012 38.264 1.00 90.94 280 ASP A N 1
ATOM 2194 C CA . ASP A 1 280 ? -13.843 -11.183 38.275 1.00 90.94 280 ASP A CA 1
ATOM 2195 C C . ASP A 1 280 ? -15.118 -12.000 38.563 1.00 90.94 280 ASP A C 1
ATOM 2197 O O . ASP A 1 280 ? -16.181 -11.423 38.803 1.00 90.94 280 ASP A O 1
ATOM 2201 N N . VAL A 1 281 ? -15.034 -13.338 38.592 1.00 91.38 281 VAL A N 1
ATOM 2202 C CA . VAL A 1 281 ? -16.181 -14.249 38.787 1.00 91.38 281 VAL A CA 1
ATOM 2203 C C . VAL A 1 281 ? -16.958 -13.927 40.068 1.00 91.38 281 VAL A C 1
ATOM 2205 O O . VAL A 1 281 ? -18.190 -13.883 40.063 1.00 91.38 281 VAL A O 1
ATOM 2208 N N . SER A 1 282 ? -16.251 -13.645 41.165 1.00 90.88 282 SER A N 1
ATOM 2209 C CA . SER A 1 282 ? -16.866 -13.303 42.457 1.00 90.88 282 SER A CA 1
ATOM 2210 C C . SER A 1 282 ? -17.700 -12.015 42.390 1.00 90.88 282 SER A C 1
ATOM 2212 O O . SER A 1 282 ? -18.822 -11.962 42.900 1.00 90.88 282 SER A O 1
ATOM 2214 N N . LEU A 1 283 ? -17.187 -10.990 41.702 1.00 91.19 283 LEU A N 1
ATOM 2215 C CA . LEU A 1 283 ? -17.870 -9.712 41.515 1.00 91.19 283 LEU A CA 1
ATOM 2216 C C . LEU A 1 283 ? -19.069 -9.863 40.581 1.00 91.19 283 LEU A C 1
ATOM 2218 O O . LEU A 1 283 ? -20.149 -9.368 40.909 1.00 91.19 283 LEU A O 1
ATOM 2222 N N . VAL A 1 284 ? -18.904 -10.585 39.470 1.00 92.69 284 VAL A N 1
ATOM 2223 C CA . VAL A 1 284 ? -19.972 -10.845 38.496 1.00 92.69 284 VAL A CA 1
ATOM 2224 C C . VAL A 1 284 ? -21.145 -11.558 39.166 1.00 92.69 284 VAL A C 1
ATOM 2226 O O . VAL A 1 284 ? -22.271 -11.079 39.048 1.00 92.69 284 VAL A O 1
ATOM 2229 N N . ASN A 1 285 ? -20.896 -12.604 39.962 1.00 92.88 285 ASN A N 1
ATOM 2230 C CA . ASN A 1 285 ? -21.944 -13.309 40.711 1.00 92.88 285 ASN A CA 1
ATOM 2231 C C . ASN A 1 285 ? -22.778 -12.371 41.595 1.00 92.88 285 ASN A C 1
ATOM 2233 O O . ASN A 1 285 ? -24.001 -12.478 41.631 1.00 92.88 285 ASN A O 1
ATOM 2237 N N . SER A 1 286 ? -22.138 -11.394 42.246 1.00 92.44 286 SER A N 1
ATOM 2238 C CA . SER A 1 286 ? -22.844 -10.413 43.081 1.00 92.44 286 SER A CA 1
ATOM 2239 C C . SER A 1 286 ? -23.688 -9.402 42.290 1.00 92.44 286 SER A C 1
ATOM 2241 O O . SER A 1 286 ? -24.552 -8.747 42.867 1.00 92.44 286 SER A O 1
ATOM 2243 N N . VAL A 1 287 ? -23.422 -9.236 40.991 1.00 94.50 287 VAL A N 1
ATOM 2244 C CA . VAL A 1 287 ? -24.054 -8.234 40.114 1.00 94.50 287 VAL A CA 1
ATOM 2245 C C . VAL A 1 287 ? -25.135 -8.840 39.220 1.00 94.50 287 VAL A C 1
ATOM 2247 O O . VAL A 1 287 ? -26.037 -8.122 38.786 1.00 94.50 287 VAL A O 1
ATOM 2250 N N . LEU A 1 288 ? -25.075 -10.146 38.951 1.00 92.25 288 LEU A N 1
ATOM 2251 C CA . LEU A 1 288 ? -25.980 -10.835 38.028 1.00 92.25 288 LEU A CA 1
ATOM 2252 C C . LEU A 1 288 ? -27.458 -10.612 38.359 1.00 92.25 288 LEU A C 1
ATOM 2254 O O . LEU A 1 288 ? -28.236 -10.266 37.470 1.00 92.25 288 LEU A O 1
ATOM 2258 N N . GLU A 1 289 ? -27.842 -10.745 39.627 1.00 91.31 289 GLU A N 1
ATOM 2259 C CA . GLU A 1 289 ? -29.237 -10.571 40.045 1.00 91.31 289 GLU A CA 1
ATOM 2260 C C . GLU A 1 289 ? -29.713 -9.122 39.878 1.00 91.31 289 GLU A C 1
ATOM 2262 O O . GLU A 1 289 ? -30.821 -8.867 39.401 1.00 91.31 289 GLU A O 1
ATOM 2267 N N . ASP A 1 290 ? -28.852 -8.151 40.180 1.00 93.31 290 ASP A N 1
ATOM 2268 C CA . ASP A 1 290 ? -29.151 -6.734 39.982 1.00 93.31 290 ASP A CA 1
ATOM 2269 C C . ASP A 1 290 ? -29.279 -6.382 38.491 1.00 93.31 290 ASP A C 1
ATOM 2271 O O . ASP A 1 290 ? -30.144 -5.585 38.114 1.00 93.31 290 ASP A O 1
ATOM 2275 N N . ALA A 1 291 ? -28.437 -6.978 37.641 1.00 93.19 291 ALA A N 1
ATOM 2276 C CA . ALA A 1 291 ? -28.450 -6.787 36.194 1.00 93.19 291 ALA A CA 1
ATOM 2277 C C . ALA A 1 291 ? -29.691 -7.419 35.538 1.00 93.19 291 ALA A C 1
ATOM 2279 O O . ALA A 1 291 ? -30.320 -6.777 34.696 1.00 93.19 291 ALA A O 1
ATOM 2280 N N . LYS A 1 292 ? -30.106 -8.622 35.965 1.00 91.25 292 LYS A N 1
ATOM 2281 C CA . LYS A 1 292 ? -31.355 -9.270 35.518 1.00 91.25 292 LYS A CA 1
ATOM 2282 C C . LYS A 1 292 ? -32.576 -8.405 35.825 1.00 91.25 292 LYS A C 1
ATOM 2284 O O . LYS A 1 292 ? -33.410 -8.188 34.945 1.00 91.25 292 LYS A O 1
ATOM 2289 N N . ARG A 1 293 ? -32.661 -7.856 37.047 1.00 91.69 293 ARG A N 1
ATOM 2290 C CA . ARG A 1 293 ? -33.754 -6.948 37.440 1.00 91.69 293 ARG A CA 1
ATOM 2291 C C . ARG A 1 293 ? -33.772 -5.676 36.594 1.00 91.69 293 ARG A C 1
ATOM 2293 O O . ARG A 1 293 ? -34.844 -5.217 36.210 1.00 91.69 293 ARG A O 1
ATOM 2300 N N . GLU A 1 294 ? -32.612 -5.093 36.294 1.00 93.38 294 GLU A N 1
ATOM 2301 C CA . GLU A 1 294 ? -32.530 -3.890 35.457 1.00 93.38 294 GLU A CA 1
ATOM 2302 C C . GLU A 1 294 ? -32.878 -4.169 33.987 1.00 93.38 294 GLU A C 1
ATOM 2304 O O . GLU A 1 294 ? -33.597 -3.383 33.366 1.00 93.38 294 GLU A O 1
ATOM 2309 N N . TYR A 1 295 ? -32.433 -5.304 33.448 1.00 91.69 295 TYR A N 1
ATOM 2310 C CA . TYR A 1 295 ? -32.805 -5.750 32.110 1.00 91.69 295 TYR A CA 1
ATOM 2311 C C . TYR A 1 295 ? -34.318 -5.959 31.991 1.00 91.69 295 TYR A C 1
ATOM 2313 O O . TYR A 1 295 ? -34.926 -5.393 31.086 1.00 91.69 295 TYR A O 1
ATOM 2321 N N . ALA A 1 296 ? -34.941 -6.676 32.933 1.00 91.06 296 ALA A N 1
ATOM 2322 C CA . ALA A 1 296 ? -36.386 -6.920 32.927 1.00 91.06 296 ALA A CA 1
ATOM 2323 C C . ALA A 1 296 ? -37.192 -5.607 32.938 1.00 91.06 296 ALA A C 1
ATOM 2325 O O . ALA A 1 296 ? -38.156 -5.459 32.187 1.00 91.06 296 ALA A O 1
ATOM 2326 N N . LYS A 1 297 ? -36.743 -4.607 33.716 1.00 92.12 297 LYS A N 1
ATOM 2327 C CA . LYS A 1 297 ? -37.346 -3.262 33.738 1.00 92.12 297 LYS A CA 1
ATOM 2328 C C . LYS A 1 297 ? -37.247 -2.543 32.389 1.00 92.12 297 LYS A C 1
ATOM 2330 O O . LYS A 1 297 ? -38.221 -1.930 31.963 1.00 92.12 297 LYS A O 1
ATOM 2335 N N . LYS A 1 298 ? -36.086 -2.591 31.725 1.00 91.75 298 LYS A N 1
ATOM 2336 C CA . LYS A 1 298 ? -35.851 -1.884 30.449 1.00 91.75 298 LYS A CA 1
ATOM 2337 C C . LYS A 1 298 ? -36.478 -2.596 29.251 1.00 91.75 298 LYS A C 1
ATOM 2339 O O . LYS A 1 298 ? -37.024 -1.936 28.373 1.00 91.75 298 LYS A O 1
ATOM 2344 N N . ALA A 1 299 ? -36.391 -3.922 29.209 1.00 87.81 299 ALA A N 1
ATOM 2345 C CA . ALA A 1 299 ? -36.869 -4.734 28.098 1.00 87.81 299 ALA A CA 1
ATOM 2346 C C . ALA A 1 299 ? -38.372 -5.042 28.181 1.00 87.81 299 ALA A C 1
ATOM 2348 O O . ALA A 1 299 ? -38.960 -5.351 27.152 1.00 87.81 299 ALA A O 1
ATOM 2349 N N . LYS A 1 300 ? -38.997 -4.939 29.368 1.00 86.69 300 LYS A N 1
ATOM 2350 C CA . LYS A 1 300 ? -40.381 -5.385 29.641 1.00 86.69 300 LYS A CA 1
ATOM 2351 C C . LYS A 1 300 ? -40.609 -6.873 29.316 1.00 86.69 300 LYS A C 1
ATOM 2353 O O . LYS A 1 300 ? -41.703 -7.265 28.927 1.00 86.69 300 LYS A O 1
ATOM 2358 N N . VAL A 1 301 ? -39.569 -7.693 29.465 1.00 87.25 301 VAL A N 1
ATOM 2359 C CA . VAL A 1 301 ? -39.566 -9.140 29.188 1.00 87.25 301 VAL A CA 1
ATOM 2360 C C . VAL A 1 301 ? -39.065 -9.884 30.431 1.00 87.25 301 VAL A C 1
ATOM 2362 O O . VAL A 1 301 ? -38.446 -9.287 31.316 1.00 87.25 301 VAL A O 1
ATOM 2365 N N . GLN A 1 302 ? -39.350 -11.185 30.511 1.00 81.94 302 GLN A N 1
ATOM 2366 C CA . GLN A 1 302 ? -38.826 -12.073 31.547 1.00 81.94 302 GLN A CA 1
ATOM 2367 C C . GLN A 1 302 ? -37.287 -12.063 31.573 1.00 81.94 302 GLN A C 1
ATOM 2369 O O . GLN A 1 302 ? -36.628 -11.888 30.547 1.00 81.94 302 GLN A O 1
ATOM 2374 N N . ALA A 1 303 ? -36.713 -12.227 32.767 1.00 82.00 303 ALA A N 1
ATOM 2375 C CA . ALA A 1 303 ? -35.266 -12.250 32.940 1.00 82.00 303 ALA A CA 1
ATOM 2376 C C . ALA A 1 303 ? -34.650 -13.486 32.252 1.00 82.00 303 ALA A C 1
ATOM 2378 O O . ALA A 1 303 ? -35.139 -14.595 32.475 1.00 82.00 303 ALA A O 1
ATOM 2379 N N . PRO A 1 304 ? -33.578 -13.317 31.457 1.00 86.12 304 PRO A N 1
ATOM 2380 C CA . PRO A 1 304 ? -32.927 -14.427 30.779 1.00 86.12 304 PRO A CA 1
ATOM 2381 C C . PRO A 1 304 ? -32.161 -15.313 31.768 1.00 86.12 304 PRO A C 1
ATOM 2383 O O . PRO A 1 304 ? -31.668 -14.849 32.805 1.00 86.12 304 PRO A O 1
ATOM 2386 N N . SER A 1 305 ? -32.027 -16.591 31.420 1.00 88.69 305 SER A N 1
ATOM 2387 C CA . SER A 1 305 ? -31.154 -17.531 32.119 1.00 88.69 305 SER A CA 1
ATOM 2388 C C . SER A 1 305 ? -29.701 -17.232 31.748 1.00 88.69 305 SER A C 1
ATOM 2390 O O . SER A 1 305 ? -29.314 -17.355 30.587 1.00 88.69 305 SER A O 1
ATOM 2392 N N . ILE A 1 306 ? -28.897 -16.800 32.723 1.00 90.19 306 ILE A N 1
ATOM 2393 C CA . ILE A 1 306 ? -27.479 -16.469 32.527 1.00 90.19 306 ILE A CA 1
ATOM 2394 C C . ILE A 1 306 ? -26.640 -17.542 33.212 1.00 90.19 306 ILE A C 1
ATOM 2396 O O . ILE A 1 306 ? -26.729 -17.701 34.429 1.00 90.19 306 ILE A O 1
ATOM 2400 N N . THR A 1 307 ? -25.815 -18.240 32.434 1.00 90.81 307 THR A N 1
ATOM 2401 C CA . THR A 1 307 ? -24.866 -19.251 32.923 1.00 90.81 307 THR A CA 1
ATOM 2402 C C . THR A 1 307 ? -23.441 -18.734 32.741 1.00 90.81 307 THR A C 1
ATOM 2404 O O . THR A 1 307 ? -23.117 -18.209 31.679 1.00 90.81 307 THR A O 1
ATOM 2407 N N . ILE A 1 308 ? -22.585 -18.856 33.759 1.00 90.50 308 ILE A N 1
ATOM 2408 C CA . ILE A 1 308 ? -21.162 -18.496 33.645 1.00 90.50 308 ILE A CA 1
ATOM 2409 C C . ILE A 1 308 ? -20.421 -19.648 32.958 1.00 90.50 308 ILE A C 1
ATOM 2411 O O . ILE A 1 308 ? -20.552 -20.801 33.369 1.00 90.50 308 ILE A O 1
ATOM 2415 N N . ASP A 1 309 ? -19.675 -19.335 31.900 1.00 87.31 309 ASP A N 1
ATOM 2416 C CA . ASP A 1 309 ? -18.872 -20.308 31.158 1.00 87.31 309 ASP A CA 1
ATOM 2417 C C . ASP A 1 309 ? -17.655 -20.771 31.975 1.00 87.31 309 ASP A C 1
ATOM 2419 O O . ASP A 1 309 ? -17.139 -20.045 32.823 1.00 87.31 309 ASP A O 1
ATOM 2423 N N . LYS A 1 310 ? -17.153 -21.971 31.674 1.00 84.12 310 LYS A N 1
ATOM 2424 C CA . LYS A 1 310 ? -15.892 -22.494 32.227 1.00 84.12 310 LYS A CA 1
ATOM 2425 C C . LYS A 1 310 ? -14.666 -21.972 31.468 1.00 84.12 310 LYS A C 1
ATOM 2427 O O . LYS A 1 310 ? -13.543 -22.140 31.936 1.00 84.12 310 LYS A O 1
ATOM 2432 N N . VAL A 1 311 ? -14.875 -21.369 30.295 1.00 86.75 311 VAL A N 1
ATOM 2433 C CA . VAL A 1 311 ? -13.827 -20.733 29.486 1.00 86.75 311 VAL A CA 1
ATOM 2434 C C . VAL A 1 311 ? -13.685 -19.267 29.897 1.00 86.75 311 VAL A C 1
ATOM 2436 O O . VAL A 1 311 ? -14.532 -18.432 29.570 1.00 86.75 311 VAL A O 1
ATOM 2439 N N . TYR A 1 312 ? -12.607 -18.957 30.616 1.00 88.69 312 TYR A N 1
ATOM 2440 C CA . TYR A 1 312 ? -12.331 -17.607 31.106 1.00 88.69 312 TYR A CA 1
ATOM 2441 C C . TYR A 1 312 ? -11.632 -16.730 30.065 1.00 88.69 312 TYR A C 1
ATOM 2443 O O . TYR A 1 312 ? -10.945 -17.210 29.163 1.00 88.69 31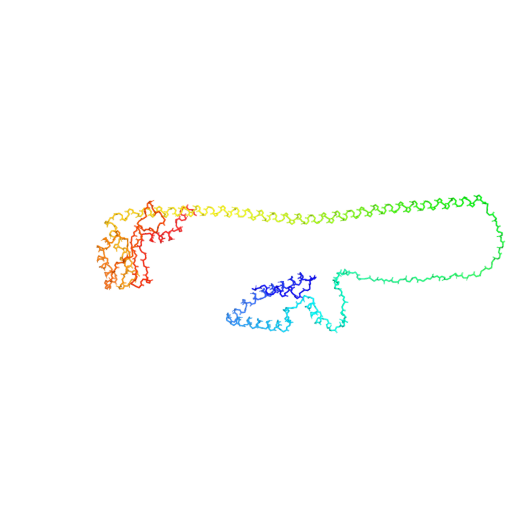2 TYR A O 1
ATOM 2451 N N . LEU A 1 313 ? -11.803 -15.416 30.218 1.00 87.31 313 LEU A N 1
ATOM 2452 C CA . LEU A 1 313 ? -11.046 -14.426 29.458 1.00 87.31 313 LEU A CA 1
ATOM 2453 C C . LEU A 1 313 ? -9.568 -14.419 29.879 1.00 87.31 313 LEU A C 1
ATOM 2455 O O . LEU A 1 313 ? -9.262 -14.757 31.028 1.00 87.31 313 LEU A O 1
ATOM 2459 N N . PRO A 1 314 ? -8.662 -13.987 28.985 1.00 86.62 314 PRO A N 1
ATOM 2460 C CA . PRO A 1 314 ? -7.246 -13.900 29.301 1.00 86.62 314 PRO A CA 1
ATOM 2461 C C . PRO A 1 314 ? -6.953 -12.974 30.497 1.00 86.62 314 PRO A C 1
ATOM 2463 O O . PRO A 1 314 ? -7.730 -12.050 30.772 1.00 86.62 314 PRO A O 1
ATOM 2466 N N . PRO A 1 315 ? -5.838 -13.200 31.213 1.00 82.31 315 PRO A N 1
ATOM 2467 C CA . PRO A 1 315 ? -5.469 -12.404 32.378 1.00 82.31 315 PRO A CA 1
ATOM 2468 C C . PRO A 1 315 ? -5.105 -10.951 32.006 1.00 82.31 315 PRO A C 1
ATOM 2470 O O . PRO A 1 315 ? -4.866 -10.642 30.832 1.00 82.31 315 PRO A O 1
ATOM 2473 N N . PRO A 1 316 ? -5.056 -10.037 32.997 1.00 79.88 316 PRO A N 1
ATOM 2474 C CA . PRO A 1 316 ? -4.620 -8.662 32.773 1.00 79.88 316 PRO A CA 1
ATOM 2475 C C . PRO A 1 316 ? -3.179 -8.596 32.238 1.00 79.88 316 PRO A C 1
ATOM 2477 O O . PRO A 1 316 ? -2.360 -9.459 32.575 1.00 79.88 316 PRO A O 1
ATOM 2480 N N . PRO A 1 317 ? -2.845 -7.576 31.425 1.00 74.62 317 PRO A N 1
ATOM 2481 C CA . PRO A 1 317 ? -1.505 -7.421 30.868 1.00 74.62 317 PRO A CA 1
ATOM 2482 C C . PRO A 1 317 ? -0.481 -7.235 31.995 1.00 74.62 317 PRO A C 1
ATOM 2484 O O . PRO A 1 317 ? -0.504 -6.249 32.729 1.00 74.62 317 PRO A O 1
ATOM 2487 N N . SER A 1 318 ? 0.426 -8.204 32.142 1.00 69.75 318 SER A N 1
ATOM 2488 C CA . SER A 1 318 ? 1.510 -8.168 33.127 1.00 69.75 318 SER A CA 1
ATOM 2489 C C . SER A 1 318 ? 2.841 -7.873 32.443 1.00 69.75 318 SER A C 1
ATOM 2491 O O . SER A 1 318 ? 3.159 -8.463 31.412 1.00 69.75 318 SER A O 1
ATOM 2493 N N . SER A 1 319 ? 3.667 -7.030 33.073 1.00 62.31 319 SER A N 1
ATOM 2494 C CA . SER A 1 319 ? 5.026 -6.675 32.618 1.00 62.31 319 SER A CA 1
ATOM 2495 C C . SER A 1 319 ? 5.925 -7.901 32.344 1.00 62.31 319 SER A C 1
ATOM 2497 O O . SER A 1 319 ? 6.870 -7.830 31.565 1.00 62.31 319 SER A O 1
ATOM 2499 N N . LYS A 1 320 ? 5.605 -9.061 32.937 1.00 59.84 320 LYS A N 1
ATOM 2500 C CA . LYS A 1 320 ? 6.384 -10.303 32.811 1.00 59.84 320 LYS A CA 1
ATOM 2501 C C . LYS A 1 320 ? 6.059 -11.153 31.572 1.00 59.84 320 LYS A C 1
ATOM 2503 O O . LYS A 1 320 ? 6.848 -12.039 31.258 1.00 59.84 320 LYS A O 1
ATOM 2508 N N . GLN A 1 321 ? 4.938 -10.928 30.876 1.00 54.75 321 GLN A N 1
ATOM 2509 C CA . GLN A 1 321 ? 4.555 -11.746 29.711 1.00 54.75 321 GLN A CA 1
ATOM 2510 C C . GLN A 1 321 ? 3.767 -10.929 28.662 1.00 54.75 321 GLN A C 1
ATOM 2512 O O . GLN A 1 321 ? 2.544 -11.014 28.590 1.00 54.75 321 GLN A O 1
ATOM 2517 N N . PRO A 1 322 ? 4.457 -10.131 27.823 1.00 58.12 322 PRO A N 1
ATOM 2518 C CA . PRO A 1 322 ? 3.810 -9.247 26.844 1.00 58.12 322 PRO A CA 1
ATOM 2519 C C . PRO A 1 322 ? 3.191 -9.972 25.638 1.00 58.12 322 PRO A C 1
ATOM 2521 O O . PRO A 1 322 ? 2.377 -9.393 24.931 1.00 58.12 322 PRO A O 1
ATOM 2524 N N . LEU A 1 323 ? 3.601 -11.218 25.366 1.00 56.50 323 LEU A N 1
ATOM 2525 C CA . LEU A 1 323 ? 3.274 -11.944 24.128 1.00 56.50 323 LEU A CA 1
ATOM 2526 C C . LEU A 1 323 ? 1.970 -12.767 24.180 1.00 56.50 323 LEU A C 1
ATOM 2528 O O . LEU A 1 323 ? 1.681 -13.505 23.240 1.00 56.50 323 LEU A O 1
ATOM 2532 N N . GLY A 1 324 ? 1.191 -12.678 25.261 1.00 66.31 324 GLY A N 1
ATOM 2533 C CA . GLY A 1 324 ? -0.084 -13.389 25.397 1.00 66.31 324 GLY A CA 1
ATOM 2534 C C . GLY A 1 324 ? -1.300 -12.512 25.075 1.00 66.31 324 GLY A C 1
ATOM 2535 O O . GLY A 1 324 ? -1.222 -11.290 25.223 1.00 66.31 324 GLY A O 1
ATOM 2536 N N . PRO A 1 325 ? -2.449 -13.105 24.687 1.00 75.25 325 PRO A N 1
ATOM 2537 C CA . PRO A 1 325 ? -3.708 -12.371 24.688 1.00 75.25 325 PRO A CA 1
ATOM 2538 C C . PRO A 1 325 ? -3.942 -11.848 26.109 1.00 75.25 325 PRO A C 1
ATOM 2540 O O . PRO A 1 325 ? -3.857 -12.606 27.073 1.00 75.25 325 PRO A O 1
ATOM 2543 N N . SER A 1 326 ? -4.176 -10.547 26.245 1.00 81.69 326 SER A N 1
ATOM 2544 C CA . SER A 1 326 ? -4.387 -9.890 27.535 1.00 81.69 326 SER A CA 1
ATOM 2545 C C . SER A 1 326 ? -5.720 -9.159 27.526 1.00 81.69 326 SER A C 1
ATOM 2547 O O . SER A 1 326 ? -6.176 -8.707 26.475 1.00 81.69 326 SER A O 1
ATOM 2549 N N . CYS A 1 327 ? -6.377 -9.098 28.685 1.00 85.50 327 CYS A N 1
ATOM 2550 C CA . CYS A 1 327 ? -7.647 -8.396 28.822 1.00 85.50 327 CYS A CA 1
ATOM 2551 C C . CYS A 1 327 ? -7.685 -7.545 30.093 1.00 85.50 327 CYS A C 1
ATOM 2553 O O . CYS A 1 327 ? -7.549 -8.045 31.216 1.00 85.50 327 CYS A O 1
ATOM 2555 N N . THR A 1 328 ? -7.933 -6.248 29.916 1.00 85.69 328 THR A N 1
ATOM 2556 C CA . THR A 1 328 ? -8.019 -5.262 31.002 1.00 85.69 328 THR A CA 1
ATOM 2557 C C . THR A 1 328 ? -9.281 -5.446 31.843 1.00 85.69 328 THR A C 1
ATOM 2559 O O . THR A 1 328 ? -9.280 -5.134 33.034 1.00 85.69 328 THR A O 1
ATOM 2562 N N . GLY A 1 329 ? -10.347 -6.009 31.262 1.00 87.94 329 GLY A N 1
ATOM 2563 C CA . GLY A 1 329 ? -11.566 -6.387 31.976 1.00 87.94 329 GLY A CA 1
ATOM 2564 C C . GLY A 1 329 ? -12.839 -6.314 31.138 1.00 87.94 329 GLY A C 1
ATOM 2565 O O . GLY A 1 329 ? -12.818 -6.120 29.921 1.00 87.94 329 GLY A O 1
ATOM 2566 N N . GLY A 1 330 ? -13.973 -6.445 31.823 1.00 90.81 330 GLY A N 1
ATOM 2567 C CA . GLY A 1 330 ? -15.306 -6.495 31.230 1.00 90.81 330 GLY A CA 1
ATOM 2568 C C . GLY A 1 330 ? -15.816 -7.919 31.015 1.00 90.81 330 GLY A C 1
ATOM 2569 O O . GLY A 1 330 ? -15.383 -8.865 31.676 1.00 90.81 330 GLY A O 1
ATOM 2570 N N . VAL A 1 331 ? -16.801 -8.055 30.129 1.00 93.38 331 VAL A N 1
ATOM 2571 C CA . VAL A 1 331 ? -17.543 -9.306 29.930 1.00 93.38 331 VAL A CA 1
ATOM 2572 C C . VAL A 1 331 ? -17.797 -9.561 28.453 1.00 93.38 331 VAL A C 1
ATOM 2574 O O . VAL A 1 331 ? -18.000 -8.632 27.668 1.00 93.38 331 VAL A O 1
ATOM 2577 N N . VAL A 1 332 ? -17.832 -10.836 28.087 1.00 94.88 332 VAL A N 1
ATOM 2578 C CA . VAL A 1 332 ? -18.289 -11.293 26.776 1.00 94.88 332 VAL A CA 1
ATOM 2579 C C . VAL A 1 332 ? -19.523 -12.148 27.001 1.00 94.88 332 VAL A C 1
ATOM 2581 O O . VAL A 1 332 ? -19.491 -13.091 27.788 1.00 94.88 332 VAL A O 1
ATOM 2584 N N . LEU A 1 333 ? -20.628 -11.801 26.346 1.00 94.12 333 LEU A N 1
ATOM 2585 C CA . LEU A 1 333 ? -21.856 -12.588 26.410 1.00 94.12 333 LEU A CA 1
ATOM 2586 C C . LEU A 1 333 ? -22.061 -13.273 25.067 1.00 94.12 333 LEU A C 1
ATOM 2588 O O . LEU A 1 333 ? -21.973 -12.628 24.026 1.00 94.12 333 LEU A O 1
ATOM 2592 N N . ALA A 1 334 ? -22.349 -14.562 25.091 1.00 94.19 334 ALA A N 1
ATOM 2593 C CA . ALA A 1 334 ? -22.650 -15.353 23.913 1.00 94.19 334 ALA A CA 1
ATOM 2594 C C . ALA A 1 334 ? -24.031 -15.994 24.049 1.00 94.19 334 ALA A C 1
ATOM 2596 O O . ALA A 1 334 ? -24.484 -16.289 25.153 1.00 94.19 334 ALA A O 1
ATOM 2597 N N . SER A 1 335 ? -24.687 -16.239 22.922 1.00 93.56 335 SER A N 1
ATOM 2598 C CA . SER A 1 335 ? -25.845 -17.129 22.856 1.00 93.56 335 SER A CA 1
ATOM 2599 C C . SER A 1 335 ? -25.515 -18.501 23.451 1.00 93.56 335 SER A C 1
ATOM 2601 O O . SER A 1 335 ? -24.359 -18.931 23.398 1.00 93.56 335 SER A O 1
ATOM 2603 N N . GLN A 1 336 ? -26.514 -19.228 23.956 1.00 90.12 336 GLN A N 1
ATOM 2604 C CA . GLN A 1 336 ? -26.338 -20.631 24.354 1.00 90.12 336 GLN A CA 1
ATOM 2605 C C . GLN A 1 336 ? -25.793 -21.501 23.201 1.00 90.12 336 GLN A C 1
ATOM 2607 O O . GLN A 1 336 ? -25.010 -22.416 23.445 1.00 90.12 336 GLN A O 1
ATOM 2612 N N . ASP A 1 337 ? -26.132 -21.161 21.953 1.00 87.62 337 ASP A N 1
ATOM 2613 C CA . ASP A 1 337 ? -25.614 -21.810 20.740 1.00 87.62 337 ASP A CA 1
ATOM 2614 C C . ASP A 1 337 ? -24.181 -21.371 20.373 1.00 87.62 337 ASP A C 1
ATOM 2616 O O . ASP A 1 337 ? -23.583 -21.907 19.441 1.00 87.62 337 ASP A O 1
ATOM 2620 N N . GLY A 1 338 ? -23.649 -20.324 21.011 1.00 86.50 338 GLY A N 1
ATOM 2621 C CA . GLY A 1 338 ? -22.355 -19.716 20.682 1.00 86.50 338 GLY A CA 1
ATOM 2622 C C . GLY A 1 338 ? -22.300 -18.954 19.349 1.00 86.50 338 GLY A C 1
ATOM 2623 O O . GLY A 1 338 ? -21.259 -18.393 19.021 1.00 86.50 338 GLY A O 1
ATOM 2624 N N . LYS A 1 339 ? -23.400 -18.899 18.583 1.00 89.81 339 LYS A N 1
ATOM 2625 C CA . LYS A 1 339 ? -23.457 -18.259 17.252 1.00 89.81 339 LYS A CA 1
ATOM 2626 C C . LYS A 1 339 ? -23.354 -16.738 17.304 1.00 89.81 339 LYS A C 1
ATOM 2628 O O . LYS A 1 339 ? -22.714 -16.134 16.449 1.00 89.81 339 LYS A O 1
ATOM 2633 N N . ILE A 1 340 ? -24.015 -16.121 18.280 1.00 93.56 340 ILE A N 1
ATOM 2634 C CA . ILE A 1 340 ? -24.048 -14.667 18.442 1.00 93.56 340 ILE A CA 1
ATOM 2635 C C . ILE A 1 340 ? -23.221 -14.322 19.674 1.00 93.56 340 ILE A C 1
ATOM 2637 O O . ILE A 1 340 ? -23.526 -14.778 20.774 1.00 93.56 340 ILE A O 1
ATOM 2641 N N . VAL A 1 341 ? -22.168 -13.526 19.485 1.00 93.81 341 VAL A N 1
ATOM 2642 C CA . VAL A 1 341 ? -21.253 -13.100 20.549 1.00 93.81 341 VAL A CA 1
ATOM 2643 C C . VAL A 1 341 ? -21.248 -11.579 20.623 1.00 93.81 341 VAL A C 1
ATOM 2645 O O . VAL A 1 341 ? -21.047 -10.885 19.630 1.00 93.81 341 VAL A O 1
ATOM 2648 N N . CYS A 1 342 ? -21.482 -11.057 21.820 1.00 94.12 342 CYS A N 1
ATOM 2649 C CA . CYS A 1 342 ? -21.396 -9.648 22.153 1.00 94.12 342 CYS A CA 1
ATOM 2650 C C . CYS A 1 342 ? -20.163 -9.424 23.032 1.00 94.12 342 CYS A C 1
ATOM 2652 O O . CYS A 1 342 ? -20.193 -9.643 24.247 1.00 94.12 342 CYS A O 1
ATOM 2654 N N . GLU A 1 343 ? -19.078 -8.969 22.409 1.00 93.50 343 GLU A N 1
ATOM 2655 C CA . GLU A 1 343 ? -17.856 -8.573 23.104 1.00 93.50 343 GLU A CA 1
ATOM 2656 C C . GLU A 1 343 ? -18.018 -7.172 23.698 1.00 93.50 343 GLU A C 1
ATOM 2658 O O . GLU A 1 343 ? -18.159 -6.182 22.980 1.00 93.50 343 GLU A O 1
ATOM 2663 N N . ASN A 1 344 ? -18.029 -7.084 25.028 1.00 94.81 344 ASN A N 1
ATOM 2664 C CA . ASN A 1 344 ? -18.147 -5.820 25.751 1.00 94.81 344 ASN A CA 1
ATOM 2665 C C . ASN A 1 344 ? -17.038 -5.697 26.809 1.00 94.81 344 ASN A C 1
ATOM 2667 O O . ASN A 1 344 ? -17.265 -5.256 27.940 1.00 94.81 344 ASN A O 1
ATOM 2671 N N . THR A 1 345 ? -15.832 -6.127 26.432 1.00 93.50 345 THR A N 1
ATOM 2672 C CA . THR A 1 345 ? -14.598 -5.891 27.187 1.00 93.50 345 THR A CA 1
ATOM 2673 C C . THR A 1 345 ? -14.174 -4.430 27.064 1.00 93.50 345 THR A C 1
ATOM 2675 O O . THR A 1 345 ? -14.553 -3.731 26.120 1.00 93.50 345 THR A O 1
ATOM 2678 N N . LEU A 1 346 ? -13.397 -3.940 28.029 1.00 91.75 346 LEU A N 1
ATOM 2679 C CA . LEU A 1 346 ? -12.898 -2.561 27.997 1.00 91.75 346 LEU A CA 1
ATOM 2680 C C . LEU A 1 346 ? -11.989 -2.323 26.784 1.00 91.75 346 LEU A C 1
ATOM 2682 O O . LEU A 1 346 ? -12.104 -1.282 26.139 1.00 91.75 346 LEU A O 1
ATOM 2686 N N . ASP A 1 347 ? -11.189 -3.326 26.423 1.00 91.31 347 ASP A N 1
ATOM 2687 C CA . ASP A 1 347 ? -10.276 -3.285 25.278 1.00 91.31 347 ASP A CA 1
ATOM 2688 C C . ASP A 1 347 ? -11.049 -3.200 23.949 1.00 91.31 347 ASP A C 1
ATOM 2690 O O . ASP A 1 347 ? -10.800 -2.312 23.135 1.00 91.31 347 ASP A O 1
ATOM 2694 N N . ALA A 1 348 ? -12.081 -4.037 23.758 1.00 92.81 348 ALA A N 1
ATOM 2695 C CA . ALA A 1 348 ? -12.916 -3.992 22.553 1.00 92.81 348 ALA A CA 1
ATOM 2696 C C . ALA A 1 348 ? -13.664 -2.656 22.420 1.00 92.81 348 ALA A C 1
ATOM 2698 O O . ALA A 1 348 ? -13.826 -2.121 21.321 1.00 92.81 348 ALA A O 1
ATOM 2699 N N . ARG A 1 349 ? -14.110 -2.074 23.541 1.00 94.25 349 ARG A N 1
ATOM 2700 C CA . ARG A 1 349 ? -14.747 -0.750 23.537 1.00 94.25 349 ARG A CA 1
ATOM 2701 C C . ARG A 1 349 ? -13.763 0.354 23.177 1.00 94.25 349 ARG A C 1
ATOM 2703 O O . ARG A 1 349 ? -14.135 1.237 22.402 1.00 94.25 349 ARG A O 1
ATOM 2710 N N . LEU A 1 350 ? -12.547 0.313 23.724 1.00 93.31 350 LEU A N 1
ATOM 2711 C CA . LEU A 1 350 ? -11.493 1.259 23.373 1.00 93.31 350 LEU A CA 1
ATOM 2712 C C . LEU A 1 350 ? -11.199 1.183 21.873 1.00 93.31 350 LEU A C 1
ATOM 2714 O O . LEU A 1 350 ? -11.175 2.218 21.216 1.00 93.31 350 LEU A O 1
ATOM 2718 N N . ASP A 1 351 ? -11.103 -0.021 21.314 1.00 93.25 351 ASP A N 1
ATOM 2719 C CA . ASP A 1 351 ? -10.893 -0.244 19.882 1.00 93.25 351 ASP A CA 1
ATOM 2720 C C . ASP A 1 351 ? -12.005 0.350 19.015 1.00 93.25 351 ASP A C 1
ATOM 2722 O O . ASP A 1 351 ? -11.731 1.008 18.008 1.00 93.25 351 ASP A O 1
ATOM 2726 N N . VAL A 1 352 ? -13.267 0.155 19.403 1.00 94.75 352 VAL A N 1
ATOM 2727 C CA . VAL A 1 352 ? -14.414 0.723 18.681 1.00 94.75 352 VAL A CA 1
ATOM 2728 C C . VAL A 1 352 ? -14.390 2.252 18.728 1.00 94.75 352 VAL A C 1
ATOM 2730 O O . VAL A 1 352 ? -14.547 2.896 17.688 1.00 94.75 352 VAL A O 1
ATOM 2733 N N . VAL A 1 353 ? -14.163 2.844 19.905 1.00 95.19 353 VAL A N 1
ATOM 2734 C CA . VAL A 1 353 ? -14.091 4.307 20.066 1.00 95.19 353 VAL A CA 1
ATOM 2735 C C . VAL A 1 353 ? -12.901 4.876 19.300 1.00 95.19 353 VAL A C 1
ATOM 2737 O O . VAL A 1 353 ? -13.047 5.874 18.595 1.00 95.19 353 VAL A O 1
ATOM 2740 N N . PHE A 1 354 ? -11.746 4.220 19.376 1.00 95.12 354 PHE A N 1
ATOM 2741 C CA . PHE A 1 354 ? -10.535 4.613 18.673 1.00 95.12 354 PHE A CA 1
ATOM 2742 C C . PHE A 1 354 ? -10.753 4.632 17.162 1.00 95.12 354 PHE A C 1
ATOM 2744 O O . PHE A 1 354 ? -10.460 5.638 16.527 1.00 95.12 354 PHE A O 1
ATOM 2751 N N . ARG A 1 355 ? -11.360 3.588 16.581 1.00 94.62 355 ARG A N 1
ATOM 2752 C CA . ARG A 1 355 ? -11.684 3.551 15.142 1.00 94.62 355 ARG A CA 1
ATOM 2753 C C . ARG A 1 355 ? -12.644 4.667 14.729 1.00 94.62 355 ARG A C 1
ATOM 2755 O O . ARG A 1 355 ? -12.450 5.271 13.679 1.00 94.62 355 ARG A O 1
ATOM 2762 N N . GLN A 1 356 ? -13.656 4.958 15.547 1.00 95.88 356 GLN A N 1
ATOM 2763 C CA . GLN A 1 356 ? -14.612 6.039 15.276 1.00 95.88 356 GLN A CA 1
ATOM 2764 C C . GLN A 1 356 ? -13.968 7.426 15.368 1.00 95.88 356 GLN A C 1
ATOM 2766 O O . GLN A 1 356 ? -14.287 8.308 14.573 1.00 95.88 356 GLN A O 1
ATOM 2771 N N . LYS A 1 357 ? -13.062 7.624 16.330 1.00 95.06 357 LYS A N 1
ATOM 2772 C CA . LYS A 1 357 ? -12.389 8.902 16.588 1.00 95.06 357 LYS A CA 1
ATOM 2773 C C . LYS A 1 357 ? -11.075 9.074 15.837 1.00 95.06 357 LYS A C 1
ATOM 2775 O O . LYS A 1 357 ? -10.537 10.178 15.830 1.00 95.06 357 LYS A O 1
ATOM 2780 N N . LEU A 1 358 ? -10.600 8.044 15.139 1.00 93.25 358 LEU A N 1
ATOM 2781 C CA . LEU A 1 358 ? -9.366 8.067 14.357 1.00 93.25 358 LEU A CA 1
ATOM 2782 C C . LEU A 1 358 ? -9.278 9.264 13.391 1.00 93.25 358 LEU A C 1
ATOM 2784 O O . LEU A 1 358 ? -8.215 9.882 13.341 1.00 93.25 358 LEU A O 1
ATOM 2788 N N . PRO A 1 359 ? -10.349 9.669 12.671 1.00 93.75 359 PRO A N 1
ATOM 2789 C CA . PRO A 1 359 ? -10.288 10.847 11.804 1.00 93.75 359 PRO A CA 1
ATOM 2790 C C . PRO A 1 359 ? -10.076 12.158 12.577 1.00 93.75 359 PRO A C 1
ATOM 2792 O O . PRO A 1 359 ? -9.337 13.026 12.120 1.00 93.75 359 PRO A O 1
ATOM 2795 N N . GLU A 1 360 ? -10.699 12.306 13.751 1.00 94.62 360 GLU A N 1
ATOM 2796 C CA . GLU A 1 360 ? -10.534 13.483 14.618 1.00 94.62 360 GLU A CA 1
ATOM 2797 C C . GLU A 1 360 ? -9.134 13.517 15.243 1.00 94.62 360 GLU A C 1
ATOM 2799 O O . GLU A 1 360 ? -8.506 14.574 15.288 1.00 94.62 360 GLU A O 1
ATOM 2804 N N . ILE A 1 361 ? -8.635 12.357 15.681 1.00 92.81 361 ILE A N 1
ATOM 2805 C CA . ILE A 1 361 ? -7.285 12.176 16.229 1.00 92.81 361 ILE A CA 1
ATOM 2806 C C . ILE A 1 361 ? -6.238 12.549 15.173 1.00 92.81 361 ILE A C 1
ATOM 2808 O O . ILE A 1 361 ? -5.379 13.385 15.441 1.00 92.81 361 ILE A O 1
ATOM 2812 N N . ARG A 1 362 ? -6.343 11.997 13.956 1.00 91.44 362 ARG A N 1
ATOM 2813 C CA . ARG A 1 362 ? -5.406 12.281 12.856 1.00 91.44 362 ARG A CA 1
ATOM 2814 C C . ARG A 1 362 ? -5.413 13.755 12.460 1.00 91.44 362 ARG A C 1
ATOM 2816 O O . ARG A 1 362 ? -4.344 14.324 12.295 1.00 91.44 362 ARG A O 1
ATOM 2823 N N . ARG A 1 363 ? -6.586 14.395 12.399 1.00 92.06 363 ARG A N 1
ATOM 2824 C CA . ARG A 1 363 ? -6.689 15.840 12.125 1.00 92.06 363 ARG A CA 1
ATOM 2825 C C . ARG A 1 363 ? -6.022 16.693 13.212 1.00 92.06 363 ARG A C 1
ATOM 2827 O O . ARG A 1 363 ? -5.421 17.714 12.920 1.00 92.06 363 ARG A O 1
ATOM 2834 N N . ARG A 1 364 ? -6.127 16.303 14.486 1.00 90.62 364 ARG A N 1
ATOM 2835 C CA . ARG A 1 364 ? -5.516 17.068 15.589 1.00 90.62 364 ARG A CA 1
ATOM 2836 C C . ARG A 1 364 ? -4.008 16.861 15.711 1.00 90.62 364 ARG A C 1
ATOM 2838 O O . ARG A 1 364 ? -3.316 17.803 16.071 1.00 90.62 364 ARG A O 1
ATOM 2845 N N . LEU A 1 365 ? -3.521 15.645 15.466 1.00 86.75 365 LEU A N 1
ATOM 2846 C CA . LEU A 1 365 ? -2.109 15.291 15.649 1.00 86.75 365 LEU A CA 1
ATOM 2847 C C . LEU A 1 365 ? -1.262 15.523 14.397 1.00 86.75 365 LEU A C 1
ATOM 2849 O O . LEU A 1 365 ? -0.112 15.935 14.508 1.00 86.75 365 LEU A O 1
ATOM 2853 N N . CYS A 1 366 ? -1.806 15.236 13.215 1.00 79.94 366 CYS A N 1
ATOM 2854 C CA . CYS A 1 366 ? -1.042 15.201 11.968 1.00 79.94 366 CYS A CA 1
ATOM 2855 C C . CYS A 1 366 ? -1.363 16.357 11.006 1.00 79.94 366 CYS A C 1
ATOM 2857 O O . CYS A 1 366 ? -0.661 16.483 10.004 1.00 79.94 366 CYS A O 1
ATOM 2859 N N . GLY A 1 367 ? -2.360 17.197 11.327 1.00 76.44 367 GLY A N 1
ATOM 2860 C CA . GLY A 1 367 ? -2.838 18.300 10.480 1.00 76.44 367 GLY A CA 1
ATOM 2861 C C . GLY A 1 367 ? -3.969 17.880 9.555 1.00 76.44 367 GLY A C 1
ATOM 2862 O O . GLY A 1 367 ? -3.680 17.181 8.561 1.00 76.44 367 GLY A O 1
#

Foldseek 3Di:
DPCVVVVVLCLLDDPVCSVVSNVVVVVVVVVVVVVCVVVLVVCCVPPNPVVSVVVVVVVVVVVVVVCVVPPDDPPPDDSVVSVVVVCCVVPNDDDDDDPDDDDDDDDDDDDDDDDDDDDDDDDDDDDDDDDDDDDDDDDDDPDDVVVVVVVVVVVVVVVVVVVVVVVVVVVVVVVVVVVVVVVVVVVVVVVVVVVVVVVVVVVVVVVVVVVVVVVVVVVVVVVVVVLVVVLVVVLVVVVVVLQVCCVPLVNVLVVQLVLLLVQCVVVVDQEKEKAWAPVCVVSCVVNVVVSQVVNCVVVVDHRHHYDYDPDHAADAQDPVDNPDRHASTYMKMADPVRPDIDDRTPSVVSVVVSVVCVVVVCVVPVD

InterPro domains:
  IPR002842 V-type ATPase subunit E [MF_00311] (150-367)
  IPR002842 V-type ATPase subunit E [PF01991] (158-365)
  IPR002842 V-type ATPase subunit E [PTHR45715] (143-367)
  IPR005828 Major facilitator, sugar transporter-like [PF00083] (2-86)
  IPR020846 Major facilitator superfamily domain [PS50850] (1-75)
  IPR036259 MFS transporter superfamily [G3DSA:1.20.1250.20] (1-92)
  IPR036259 MFS transporter superfamily [SSF103473] (2-83)
  IPR038495 V-type ATPase subunit E, C-terminal domain superfamily [G3DSA:3.30.2320.30] (234-367)

Radius of gyration: 51.68 Å; chains: 1; bounding box: 110×54×156 Å

Organism: NCBI:txid300844

pLDDT: mean 78.81, std 20.5, range [25.64, 98.44]

Sequence (367 aa):
MGPVPWTVNSEICPEAYRGLCGGMSATMNWISNLIVAQSFLSVAEVVSTGPTFLILAAVVVAAFAFLAILVPETKGLTFEKVEYIWKERAWGRGRDTGPGGTLSTPSAKPRTDGPPITLFAAFFSPLPSTGEKREERREKGKMNDADVSKQIQQMVRFIRQEAQEKANEISLSAEEEFNIDKLQIVEAEKKKIRQEYERKTKQVEVRKKIEYSMQLNASRIKVLQAQDDVVSEMKDAASKELLPVSDNKSTYKALLKGLIVQSLLRLKEPSILLRCREMDVSLVNSVLEDAKREYAKKAKVQAPSITIDKVYLPPPPSSKQPLGPSCTGGVVLASQDGKIVCENTLDARLDVVFRQKLPEIRRRLCG